Protein 1PEW (pdb70)

Radius of gyration: 19.56 Å; Cα contacts (8 Å, |Δi|>4): 581; chains: 2; bounding box: 37×48×52 Å

Structure (mmCIF, N/CA/C/O backbone):
data_1PEW
#
_entry.id   1PEW
#
_cell.length_a   73.577
_cell.length_b   73.577
_cell.length_c   92.298
_cell.angle_alpha   90.00
_cell.angle_beta   90.00
_cell.angle_gamma   90.00
#
_symmetry.space_group_name_H-M   'P 41 2 2'
#
loop_
_entity.id
_entity.type
_entity.pdbx_description
1 polymer 'Jto2, a LAMBDA-6 TYPE IMMUNOGLOBULIN LIGHT CHAIN, VARIABLE DOMAIN'
2 non-polymer 'CADMIUM ION'
3 water water
#
loop_
_atom_site.group_PDB
_atom_site.id
_atom_site.type_symbol
_atom_site.label_atom_id
_atom_site.label_alt_id
_atom_site.label_comp_id
_atom_site.label_asym_id
_atom_site.label_entity_id
_atom_site.label_seq_id
_atom_site.pdbx_PDB_ins_code
_atom_site.Cartn_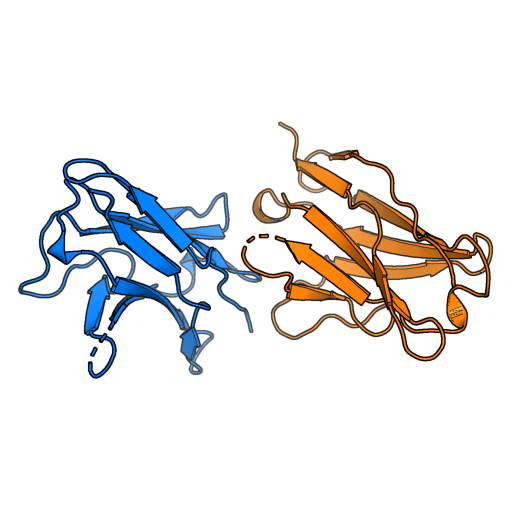x
_atom_site.Cartn_y
_atom_site.Cartn_z
_atom_site.occupancy
_atom_site.B_iso_or_equiv
_atom_site.auth_seq_id
_atom_site.auth_comp_id
_atom_site.auth_asym_id
_atom_site.auth_atom_id
_atom_site.pdbx_PDB_model_num
ATOM 1 N N . ASN A 1 1 ? 22.620 -116.617 -52.664 1.00 14.21 1 ASN A N 1
ATOM 2 C CA . ASN A 1 1 ? 22.250 -115.413 -53.443 1.00 14.21 1 ASN A CA 1
ATOM 3 C C . ASN A 1 1 ? 21.251 -114.539 -52.688 1.00 13.52 1 ASN A C 1
ATOM 4 O O . ASN A 1 1 ? 21.304 -114.467 -51.455 1.00 14.16 1 ASN A O 1
ATOM 9 N N . PHE A 1 2 ? 20.351 -113.894 -53.430 1.00 12.09 2 PHE A N 1
ATOM 10 C CA . PHE A 1 2 ? 19.300 -113.053 -52.861 1.00 11.09 2 PHE A CA 1
ATOM 11 C C . PHE A 1 2 ? 18.027 -113.054 -53.705 1.00 10.65 2 PHE A C 1
ATOM 12 O O . PHE A 1 2 ? 18.010 -113.557 -54.830 1.00 10.22 2 PHE A O 1
ATOM 20 N N . MET A 1 3 ? 16.953 -112.517 -53.137 1.00 10.36 3 MET A N 1
ATOM 21 C CA . MET A 1 3 ? 15.763 -112.215 -53.920 1.00 10.61 3 MET A CA 1
ATOM 22 C C . MET A 1 3 ? 15.468 -110.717 -53.869 1.00 10.49 3 MET A C 1
ATOM 23 O O . MET A 1 3 ? 15.964 -110.003 -52.993 1.00 9.95 3 MET A O 1
ATOM 28 N N . LEU A 1 4 ? 14.672 -110.264 -54.825 1.00 10.71 4 LEU A N 1
ATOM 29 C CA . LEU A 1 4 ? 14.190 -108.889 -54.841 1.00 10.82 4 LEU A CA 1
ATOM 30 C C . LEU A 1 4 ? 12.687 -108.898 -54.728 1.00 11.33 4 LEU A C 1
ATOM 31 O O . LEU A 1 4 ? 12.005 -109.527 -55.541 1.00 12.54 4 LEU A O 1
ATOM 36 N N . ASN A 1 5 ? 12.170 -108.212 -53.714 1.00 11.06 5 ASN A N 1
ATOM 37 C CA . ASN A 1 5 ? 10.740 -108.193 -53.465 1.00 11.04 5 ASN A CA 1
ATOM 38 C C . ASN A 1 5 ? 10.117 -106.834 -53.730 1.00 10.26 5 ASN A C 1
ATOM 39 O O . ASN A 1 5 ? 10.596 -105.801 -53.258 1.00 9.75 5 ASN A O 1
ATOM 44 N N . GLN A 1 6 ? 9.046 -106.856 -54.503 1.00 10.12 6 GLN A N 1
ATOM 45 C CA . GLN A 1 6 ? 8.254 -105.669 -54.769 1.00 10.06 6 GLN A CA 1
ATOM 46 C C . GLN A 1 6 ? 6.795 -105.943 -54.475 1.00 9.54 6 GLN A C 1
ATOM 47 O O . GLN A 1 6 ? 6.366 -107.111 -54.509 1.00 9.06 6 GLN A O 1
ATOM 53 N N . PRO A 1 7 ? 6.025 -104.885 -54.222 1.00 9.09 7 PRO A N 1
ATOM 54 C CA . PRO A 1 7 ? 4.572 -105.020 -54.041 1.00 9.06 7 PRO A CA 1
ATOM 55 C C . PRO A 1 7 ? 3.941 -105.501 -55.351 1.00 8.68 7 PRO A C 1
ATOM 56 O O . PRO A 1 7 ? 4.499 -105.222 -56.407 1.00 7.68 7 PRO A O 1
ATOM 60 N N . HIS A 1 8 ? 2.757 -106.075 -55.568 1.00 6.02 8 HIS A N 1
ATOM 61 C CA . HIS A 1 8 ? 2.377 -106.449 -56.916 1.00 7.16 8 HIS A CA 1
ATOM 62 C C . HIS A 1 8 ? 1.637 -105.243 -57.413 1.00 6.65 8 HIS A C 1
ATOM 63 O O . HIS A 1 8 ? 1.656 -104.992 -58.609 1.00 5.81 8 HIS A O 1
ATOM 70 N N . SER A 1 9 ? 1.137 -104.499 -56.665 1.00 9.47 9 SER A N 1
ATOM 71 C CA . SER A 1 9 ? 0.316 -103.441 -57.251 1.00 10.88 9 SER A CA 1
ATOM 72 C C . SER A 1 9 ? 0.581 -102.091 -56.607 1.00 11.19 9 SER A C 1
ATOM 73 O O . SER A 1 9 ? 0.802 -101.992 -55.397 1.00 12.28 9 SER A O 1
ATOM 76 N N . VAL A 1 10 ? 0.571 -101.050 -57.430 1.00 11.40 11 VAL A N 1
ATOM 77 C CA . VAL A 1 10 ? 0.536 -99.677 -56.931 1.00 11.56 11 VAL A CA 1
ATOM 78 C C . VAL A 1 10 ? -0.439 -98.917 -57.837 1.00 10.95 11 VAL A C 1
ATOM 79 O O . VAL A 1 10 ? -0.620 -99.279 -59.003 1.00 10.46 11 VAL A O 1
ATOM 83 N N . SER A 1 11 ? -1.088 -97.884 -57.304 1.00 10.64 12 SER A N 1
ATOM 84 C CA . SER A 1 11 ? -2.002 -97.089 -58.098 1.00 10.98 12 SER A CA 1
ATOM 85 C C . SER A 1 11 ? -1.895 -95.620 -57.742 1.00 10.51 12 SER A C 1
ATOM 86 O O . SER A 1 11 ? -1.459 -95.271 -56.644 1.00 9.74 12 SER A O 1
ATOM 89 N N . GLU A 1 12 ? -2.300 -94.777 -58.688 1.00 10.67 13 GLU A N 1
ATOM 90 C CA . GLU A 1 12 ? -2.260 -93.330 -58.539 1.00 11.09 13 GLU A CA 1
ATOM 91 C C . GLU A 1 12 ? -3.023 -92.703 -59.690 1.00 10.66 13 GLU A C 1
ATOM 92 O O . GLU A 1 12 ? -3.251 -93.346 -60.721 1.00 10.67 13 GLU A O 1
ATOM 98 N N . SER A 1 13 ? -3.407 -91.443 -59.499 1.00 10.37 14 SER A N 1
ATOM 99 C CA . SER A 1 13 ? -4.105 -90.645 -60.493 1.00 10.70 14 SER A CA 1
ATOM 100 C C . SER A 1 13 ? -3.100 -89.968 -61.429 1.00 10.44 14 SER A C 1
ATOM 101 O O . SER A 1 13 ? -1.954 -89.754 -61.039 1.00 10.16 14 SER A O 1
ATOM 104 N N . PRO A 1 14 ? -3.512 -89.624 -62.657 1.00 10.61 15 PRO A N 1
ATOM 105 C CA . PRO A 1 14 ? -2.628 -88.889 -63.576 1.00 10.52 15 PRO A CA 1
ATOM 106 C C . PRO A 1 14 ? -2.128 -87.573 -62.971 1.00 9.75 15 PRO A C 1
ATOM 107 O O . PRO A 1 14 ? -2.868 -86.940 -62.234 1.00 9.98 15 PRO A O 1
ATOM 111 N N . GLY A 1 15 ? -0.882 -87.213 -63.272 1.00 9.79 16 GLY A N 1
ATOM 112 C CA . GLY A 1 15 ? -0.253 -86.007 -62.757 1.00 9.10 16 GLY A CA 1
ATOM 113 C C . GLY A 1 15 ? 0.460 -86.195 -61.428 1.00 9.37 16 GLY A C 1
ATOM 114 O O . GLY A 1 15 ? 1.256 -85.342 -61.018 1.00 8.95 16 GLY A O 1
ATOM 115 N N . LYS A 1 16 ? 0.184 -87.316 -60.764 1.00 9.43 17 LYS A N 1
ATOM 116 C CA . LYS A 1 16 ? 0.694 -87.577 -59.424 1.00 9.73 17 LYS A CA 1
ATOM 117 C C . LYS A 1 16 ? 1.988 -88.363 -59.455 1.00 10.10 17 LYS A C 1
ATOM 118 O O . LYS A 1 16 ? 2.424 -88.788 -60.516 1.00 9.29 17 LYS A O 1
ATOM 124 N N . THR A 1 17 ? 2.617 -88.532 -58.297 1.00 10.55 18 THR A N 1
ATOM 125 C CA . THR A 1 17 ? 3.878 -89.277 -58.223 1.00 10.71 18 THR A CA 1
ATOM 126 C C . THR A 1 17 ? 3.663 -90.623 -57.544 1.00 10.67 18 THR A C 1
ATOM 127 O O . THR A 1 17 ? 2.971 -90.711 -56.528 1.00 11.10 18 THR A O 1
ATOM 131 N N . VAL A 1 18 ? 4.253 -91.672 -58.109 1.00 9.69 19 VAL A N 1
ATOM 132 C CA . VAL A 1 18 ? 4.178 -92.989 -57.503 1.00 10.26 19 VAL A CA 1
ATOM 133 C C . VAL A 1 18 ? 5.585 -93.619 -57.328 1.00 10.08 19 VAL A C 1
ATOM 134 O O . VAL A 1 18 ? 6.477 -93.366 -58.131 1.00 10.60 19 VAL A O 1
ATOM 138 N N . THR A 1 19 ? 5.762 -94.436 -56.289 1.00 9.83 20 THR A N 1
ATOM 139 C CA . THR A 1 19 ? 7.050 -95.089 -56.042 1.00 11.21 20 THR A CA 1
ATOM 140 C C . THR A 1 19 ? 6.873 -96.584 -55.931 1.00 10.59 20 THR A C 1
ATOM 141 O O . THR A 1 19 ? 5.985 -97.053 -55.230 1.00 11.92 20 THR A O 1
ATOM 145 N N . ILE A 1 20 ? 7.735 -97.319 -56.613 1.00 9.87 21 ILE A N 1
ATOM 146 C CA . ILE A 1 20 ? 7.729 -98.774 -56.549 1.00 10.09 21 ILE A CA 1
ATOM 147 C C . ILE A 1 20 ? 9.058 -99.157 -55.929 1.00 10.28 21 ILE A C 1
ATOM 148 O O . ILE A 1 20 ? 10.105 -98.786 -56.461 1.00 10.87 21 ILE A O 1
ATOM 153 N N . SER A 1 21 ? 9.027 -99.892 -54.823 1.00 10.57 22 SER A N 1
ATOM 154 C CA . SER A 1 21 ? 10.276 -100.272 -54.156 1.00 10.77 22 SER A CA 1
ATOM 155 C C . SER A 1 21 ? 10.615 -101.711 -54.433 1.00 10.39 22 SER A C 1
ATOM 156 O O . SER A 1 21 ? 9.729 -102.518 -54.683 1.00 10.89 22 SER A O 1
ATOM 159 N N . CYS A 1 22 ? 11.898 -102.020 -54.295 1.00 10.19 23 CYS A N 1
ATOM 160 C CA . CYS A 1 22 ? 12.465 -103.318 -54.591 1.00 10.57 23 CYS A CA 1
ATOM 161 C C . CYS A 1 22 ? 13.414 -103.603 -53.441 1.00 9.78 23 CYS A C 1
ATOM 162 O O . CYS A 1 22 ? 14.478 -102.996 -53.386 1.00 8.63 23 CYS A O 1
ATOM 165 N N . THR A 1 23 ? 13.029 -104.507 -52.531 1.00 9.45 24 THR A N 1
ATOM 166 C CA . THR A 1 23 ? 13.845 -104.808 -51.359 1.00 10.46 24 THR A CA 1
ATOM 167 C C . THR A 1 23 ? 14.713 -106.016 -51.654 1.00 10.36 24 THR A C 1
ATOM 168 O O . THR A 1 23 ? 14.221 -107.019 -52.141 1.00 11.91 24 THR A O 1
ATOM 172 N N . ARG A 1 24 ? 16.002 -105.894 -51.372 1.00 10.44 25 ARG A N 1
ATOM 173 C CA . ARG A 1 24 ? 16.943 -107.010 -51.480 1.00 9.87 25 ARG A CA 1
ATOM 174 C C . ARG A 1 24 ? 17.014 -107.775 -50.163 1.00 9.92 25 ARG A C 1
ATOM 175 O O . ARG A 1 24 ? 17.113 -107.181 -49.093 1.00 9.41 25 ARG A O 1
ATOM 183 N N . SER A 1 25 ? 16.967 -109.099 -50.249 1.00 9.58 26 SER A N 1
ATOM 184 C CA . SER A 1 25 ? 16.790 -109.931 -49.058 1.00 10.41 26 SER A CA 1
ATOM 185 C C . SER A 1 25 ? 18.069 -110.182 -48.254 1.00 10.59 26 SER A C 1
ATOM 186 O O . SER A 1 25 ? 18.021 -110.326 -47.028 1.00 10.64 26 SER A O 1
ATOM 189 N N . SER A 1 26 ? 19.202 -110.253 -48.946 1.00 11.05 27 SER A N 1
ATOM 190 C CA . SER A 1 26 ? 20.503 -110.489 -48.316 1.00 11.41 27 SER A CA 1
ATOM 191 C C . SER A 1 26 ? 21.577 -109.718 -49.075 1.00 11.63 27 SER A C 1
ATOM 192 O O . SER A 1 26 ? 21.362 -109.332 -50.224 1.00 11.34 27 SER A O 1
ATOM 195 N N . GLY A 1 27 A 22.724 -109.480 -48.439 1.00 11.62 27 GLY A N 1
ATOM 196 C CA . GLY A 1 27 A 23.762 -108.653 -49.038 1.00 11.92 27 GLY A CA 1
ATOM 197 C C . GLY A 1 27 A 23.373 -107.184 -49.113 1.00 12.45 27 GLY A C 1
ATOM 198 O O . GLY A 1 27 A 22.339 -106.786 -48.584 1.00 12.89 27 GLY A O 1
ATOM 199 N N . ASN A 1 28 B 24.203 -106.379 -49.765 1.00 12.52 27 ASN A N 1
ATOM 200 C CA . ASN A 1 28 B 23.960 -104.939 -49.858 1.00 12.57 27 ASN A CA 1
ATOM 201 C C . ASN A 1 28 B 23.421 -104.539 -51.228 1.00 12.26 27 ASN A C 1
ATOM 202 O O . ASN A 1 28 B 23.987 -104.911 -52.255 1.00 12.23 27 ASN A O 1
ATOM 207 N N . ILE A 1 29 ? 22.326 -103.781 -51.236 1.00 11.68 28 ILE A N 1
ATOM 208 C CA . ILE A 1 29 ? 21.734 -103.309 -52.492 1.00 11.37 28 ILE A CA 1
ATOM 209 C C . ILE A 1 29 ? 22.760 -102.547 -53.345 1.00 11.47 28 ILE A C 1
ATOM 210 O O . ILE A 1 29 ? 22.716 -102.609 -54.572 1.00 12.16 28 ILE A O 1
ATOM 215 N N . ALA A 1 30 ? 23.695 -101.868 -52.682 1.00 11.55 29 ALA A N 1
ATOM 216 C CA . ALA A 1 30 ? 24.744 -101.082 -53.333 1.00 11.58 29 ALA A CA 1
ATOM 217 C C . ALA A 1 30 ? 25.806 -101.906 -54.081 1.00 11.60 29 ALA A C 1
ATOM 218 O O . ALA A 1 30 ? 26.537 -101.367 -54.909 1.00 12.35 29 ALA A O 1
ATOM 220 N N . SER A 1 31 ? 25.898 -103.199 -53.784 1.00 11.62 30 SER A N 1
ATOM 221 C CA . SER A 1 31 ? 26.977 -104.052 -54.303 1.00 11.11 30 SER A CA 1
ATOM 222 C C . SER A 1 31 ? 26.844 -104.374 -55.792 1.00 10.75 30 SER A C 1
ATOM 223 O O . SER A 1 31 ? 27.838 -104.700 -56.462 1.00 10.56 30 SER A O 1
ATOM 226 N N . ASN A 1 32 ? 25.613 -104.310 -56.286 1.00 9.98 31 ASN A N 1
ATOM 227 C CA . ASN A 1 32 ? 25.301 -104.618 -57.678 1.00 9.71 31 ASN A CA 1
ATOM 228 C C . ASN A 1 32 ? 24.324 -103.625 -58.279 1.00 9.24 31 ASN A C 1
ATOM 229 O O . ASN A 1 32 ? 23.421 -103.137 -57.600 1.00 9.25 31 ASN A O 1
ATOM 234 N N . TYR A 1 33 ? 24.506 -103.337 -59.561 1.00 8.68 32 TYR A N 1
ATOM 235 C CA . TYR A 1 33 ? 23.634 -102.391 -60.257 1.00 8.07 32 TYR A CA 1
ATOM 236 C C . TYR A 1 33 ? 22.204 -102.897 -60.320 1.00 8.59 32 TYR A C 1
ATOM 237 O O . TYR A 1 33 ? 21.950 -104.100 -60.471 1.00 8.76 32 TYR A O 1
ATOM 246 N N . VAL A 1 34 ? 21.257 -101.966 -60.212 1.00 8.29 33 VAL A N 1
ATOM 247 C CA . VAL A 1 34 ? 19.844 -102.330 -60.308 1.00 9.34 33 VAL A CA 1
ATOM 248 C C . VAL A 1 34 ? 19.264 -101.742 -61.584 1.00 9.38 33 VAL A C 1
ATOM 249 O O . VAL A 1 34 ? 19.491 -100.566 -61.891 1.00 9.73 33 VAL A O 1
ATOM 253 N N . GLN A 1 35 ? 18.516 -102.579 -62.307 1.00 9.11 34 GLN A N 1
ATOM 254 C CA . GLN A 1 35 ? 17.835 -102.194 -63.538 1.00 9.76 34 GLN A CA 1
ATOM 255 C C . GLN A 1 35 ? 16.335 -102.258 -63.290 1.00 10.27 34 GLN A C 1
ATOM 256 O O . GLN A 1 35 ? 15.858 -103.056 -62.473 1.00 10.06 34 GLN A O 1
ATOM 262 N N . TRP A 1 36 ? 15.589 -101.439 -64.012 1.00 9.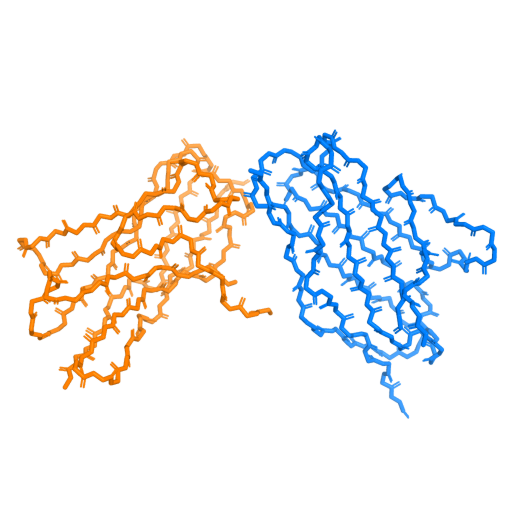50 35 TRP A N 1
ATOM 263 C CA . TRP A 1 36 ? 14.136 -101.534 -63.998 1.00 9.87 35 TRP A CA 1
ATOM 264 C C . TRP A 1 36 ? 13.629 -101.717 -65.405 1.00 10.59 35 TRP A C 1
ATOM 265 O O . TRP A 1 36 ? 14.093 -101.039 -66.326 1.00 9.76 35 TRP A O 1
ATOM 276 N N . TYR A 1 37 ? 12.674 -102.631 -65.554 1.00 10.34 36 TYR A N 1
ATOM 277 C CA . TYR A 1 37 ? 12.047 -102.884 -66.841 1.00 10.54 36 TYR A CA 1
ATOM 278 C C . TYR A 1 37 ? 10.571 -102.621 -66.776 1.00 9.67 36 TYR A C 1
ATOM 279 O O . TYR A 1 37 ? 9.945 -102.839 -65.756 1.00 10.59 36 TYR A O 1
ATOM 288 N N . GLN A 1 38 ? 10.028 -102.147 -67.893 1.00 9.68 37 GLN A N 1
ATOM 289 C CA . GLN A 1 38 ? 8.600 -101.938 -68.052 1.00 8.95 37 GLN A CA 1
ATOM 290 C C . GLN A 1 38 ? 8.104 -102.970 -69.060 1.00 9.34 37 GLN A C 1
ATOM 291 O O . GLN A 1 38 ? 8.749 -103.206 -70.081 1.00 9.70 37 GLN A O 1
ATOM 297 N N . GLN A 1 39 ? 6.954 -103.585 -68.751 1.00 7.50 38 GLN A N 1
ATOM 298 C CA . GLN A 1 39 ? 6.376 -104.547 -69.702 1.00 8.96 38 GLN A CA 1
ATOM 299 C C . GLN A 1 39 ? 4.869 -104.342 -70.060 1.00 9.33 38 GLN A C 1
ATOM 300 O O . GLN A 1 39 ? 4.032 -104.177 -69.174 1.00 9.49 38 GLN A O 1
ATOM 306 N N . SER A 1 41 ? 4.614 -107.584 -75.663 1.00 13.47 42 SER A N 1
ATOM 307 C CA . SER A 1 41 ? 6.065 -107.608 -75.847 1.00 13.21 42 SER A CA 1
ATOM 308 C C . SER A 1 41 ? 6.873 -107.891 -74.604 1.00 12.46 42 SER A C 1
ATOM 309 O O . SER A 1 41 ? 6.345 -107.927 -73.480 1.00 12.31 42 SER A O 1
ATOM 312 N N . ALA A 1 42 ? 8.162 -108.119 -74.848 1.00 12.08 43 ALA A N 1
ATOM 313 C CA . ALA A 1 42 ? 9.141 -108.383 -73.816 1.00 11.88 43 ALA A CA 1
ATOM 314 C C . ALA A 1 42 ? 9.288 -107.141 -72.968 1.00 11.51 43 ALA A C 1
ATOM 315 O O . ALA A 1 42 ? 8.871 -106.055 -73.379 1.00 11.66 43 ALA A O 1
ATOM 317 N N . PRO A 1 43 ? 9.864 -107.281 -71.778 1.00 11.77 44 PRO A N 1
ATOM 318 C CA . PRO A 1 43 ? 10.186 -106.101 -70.976 1.00 11.38 44 PRO A CA 1
ATOM 319 C C . PRO A 1 43 ? 11.188 -105.217 -71.706 1.00 11.64 44 PRO A C 1
ATOM 320 O O . PRO A 1 43 ? 12.053 -105.730 -72.425 1.00 11.21 44 PRO A O 1
ATOM 324 N N . ILE A 1 44 ? 11.026 -103.902 -71.544 1.00 11.09 45 ILE A N 1
ATOM 325 C CA . ILE A 1 44 ? 11.964 -102.906 -72.050 1.00 12.15 45 ILE A CA 1
ATOM 326 C C . ILE A 1 44 ? 12.603 -102.181 -70.866 1.00 11.19 45 ILE A C 1
ATOM 327 O O . ILE A 1 44 ? 11.961 -101.959 -69.841 1.00 11.01 45 ILE A O 1
ATOM 332 N N . THR A 1 45 ? 13.875 -101.831 -71.022 1.00 10.76 46 THR A N 1
ATOM 333 C CA . THR A 1 45 ? 14.632 -101.152 -69.989 1.00 10.48 46 THR A CA 1
ATOM 334 C C . THR A 1 45 ? 14.118 -99.734 -69.808 1.00 9.96 46 THR A C 1
ATOM 335 O O . THR A 1 45 ? 14.020 -98.973 -70.791 1.00 10.43 46 THR A O 1
ATOM 339 N N . VAL A 1 46 ? 13.795 -99.373 -68.571 1.00 10.45 47 VAL A N 1
ATOM 340 C CA . VAL A 1 46 ? 13.530 -97.961 -68.269 1.00 9.21 47 VAL A CA 1
ATOM 341 C C . VAL A 1 46 ? 14.590 -97.300 -67.371 1.00 9.69 47 VAL A C 1
ATOM 342 O O . VAL A 1 46 ? 14.756 -96.073 -67.416 1.00 9.09 47 VAL A O 1
ATOM 346 N N . ILE A 1 47 ? 15.277 -98.112 -66.571 1.00 9.22 48 ILE A N 1
ATOM 347 C CA .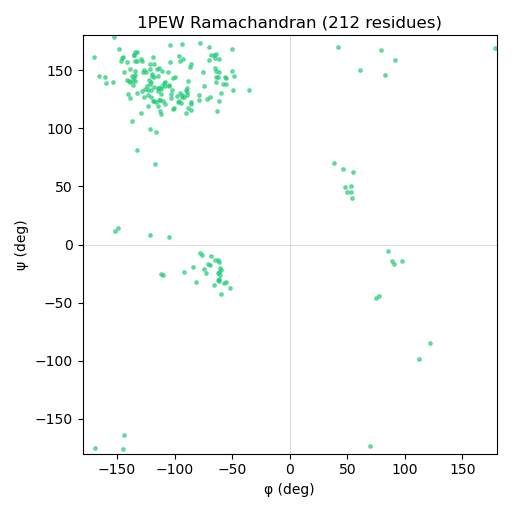 ILE A 1 47 ? 16.420 -97.661 -65.773 1.00 8.97 48 ILE A CA 1
ATOM 348 C C . ILE A 1 47 ? 17.483 -98.725 -65.830 1.00 8.25 48 ILE A C 1
ATOM 349 O O . ILE A 1 47 ? 17.173 -99.923 -65.733 1.00 7.98 48 ILE A O 1
ATOM 354 N N . TYR A 1 48 ? 18.741 -98.304 -65.933 1.00 8.28 49 TYR A N 1
ATOM 355 C CA . TYR A 1 48 ? 19.858 -99.226 -65.746 1.00 7.57 49 TYR A CA 1
ATOM 356 C C . TYR A 1 48 ? 20.940 -98.602 -64.874 1.00 7.04 49 TYR A C 1
ATOM 357 O O . TYR A 1 48 ? 20.950 -97.376 -64.670 1.00 6.27 49 TYR A O 1
ATOM 366 N N . GLU A 1 49 ? 21.838 -99.429 -64.342 1.00 6.68 50 GLU A N 1
ATOM 367 C CA . GLU A 1 49 ? 22.885 -98.927 -63.456 1.00 7.33 50 GLU A CA 1
ATOM 368 C C . GLU A 1 49 ? 22.302 -97.990 -62.379 1.00 7.64 50 GLU A C 1
ATOM 369 O O . GLU A 1 49 ? 22.774 -96.863 -62.203 1.00 8.23 50 GLU A O 1
ATOM 375 N N . ASP A 1 50 ? 21.239 -98.459 -61.721 1.00 7.05 51 ASP A N 1
ATOM 376 C CA . ASP A 1 50 ? 20.575 -97.800 -60.584 1.00 7.26 51 ASP A CA 1
ATOM 377 C C . ASP A 1 50 ? 19.680 -96.645 -60.974 1.00 7.54 51 ASP A C 1
ATOM 378 O O . ASP A 1 50 ? 18.570 -96.514 -60.440 1.00 7.83 51 ASP A O 1
ATOM 383 N N . ASN A 1 51 ? 20.149 -95.781 -61.881 1.00 6.45 52 ASN A N 1
ATOM 384 C CA . ASN A 1 51 ? 19.421 -94.523 -62.123 1.00 6.40 52 ASN A CA 1
ATOM 385 C C . ASN A 1 51 ? 19.578 -93.934 -63.529 1.00 6.48 52 ASN A C 1
ATOM 386 O O . ASN A 1 51 ? 19.213 -92.777 -63.753 1.00 6.49 52 ASN A O 1
ATOM 391 N N . GLN A 1 52 ? 20.142 -94.706 -64.453 1.00 6.16 53 GLN A N 1
ATOM 392 C CA . GLN A 1 52 ? 20.355 -94.195 -65.814 1.00 6.48 53 GLN A CA 1
ATOM 393 C C . GLN A 1 52 ? 19.130 -94.485 -66.682 1.00 7.50 53 GLN A C 1
ATOM 394 O O . GLN A 1 52 ? 18.645 -95.610 -66.717 1.00 7.27 53 GLN A O 1
ATOM 400 N N . ARG A 1 53 ? 18.644 -93.460 -67.386 1.00 7.28 54 ARG A N 1
ATOM 401 C CA . ARG A 1 53 ? 17.549 -93.645 -68.332 1.00 9.21 54 ARG A CA 1
ATOM 402 C C . ARG A 1 53 ? 18.095 -93.882 -69.734 1.00 8.96 54 ARG A C 1
ATOM 403 O O . ARG A 1 53 ? 18.854 -93.033 -70.245 1.00 9.80 54 ARG A O 1
ATOM 411 N N . PRO A 1 54 ? 17.674 -94.958 -70.397 1.00 8.70 55 PRO A N 1
ATOM 412 C CA . PRO A 1 54 ? 17.973 -95.110 -71.829 1.00 9.19 55 PRO A CA 1
ATOM 413 C C . PRO A 1 54 ? 17.366 -93.992 -72.648 1.00 9.68 55 PRO A C 1
ATOM 414 O O . PRO A 1 54 ? 16.417 -93.329 -72.218 1.00 9.95 55 PRO A O 1
ATOM 418 N N . SER A 1 55 ? 17.920 -93.812 -73.835 1.00 10.33 56 SER A N 1
ATOM 419 C CA . SER A 1 55 ? 17.360 -92.924 -74.835 1.00 11.14 56 SER A CA 1
ATOM 420 C C . SER A 1 55 ? 15.872 -93.185 -75.020 1.00 10.97 56 SER A C 1
ATOM 421 O O . SER A 1 55 ? 15.441 -94.343 -75.103 1.00 11.31 56 SER A O 1
ATOM 424 N N . GLY A 1 56 ? 15.089 -92.109 -75.026 1.00 10.71 57 GLY A N 1
ATOM 425 C CA . GLY A 1 56 ? 13.658 -92.198 -75.261 1.00 11.32 57 GLY A CA 1
ATOM 426 C C . GLY A 1 56 ? 12.776 -92.364 -74.033 1.00 11.16 57 GLY A C 1
ATOM 427 O O . GLY A 1 56 ? 11.566 -92.134 -74.098 1.00 12.77 57 GLY A O 1
ATOM 428 N N . VAL A 1 57 ? 13.367 -92.761 -72.912 1.00 10.45 58 VAL A N 1
ATOM 429 C CA . VAL A 1 57 ? 12.621 -92.933 -71.673 1.00 10.40 58 VAL A CA 1
ATOM 430 C C . VAL A 1 57 ? 12.373 -91.566 -71.022 1.00 10.95 58 VAL A C 1
ATOM 431 O O . VAL A 1 57 ? 13.317 -90.797 -70.795 1.00 9.94 58 VAL A O 1
ATOM 435 N N . PRO A 1 58 ? 11.107 -91.240 -70.760 1.00 11.29 59 PRO A N 1
ATOM 436 C CA . PRO A 1 58 ? 10.779 -89.928 -70.183 1.00 10.88 59 PRO A CA 1
ATOM 437 C C . PRO A 1 58 ? 11.524 -89.637 -68.880 1.00 10.54 59 PRO A C 1
ATOM 438 O O . PRO A 1 58 ? 11.757 -90.554 -68.060 1.00 9.97 59 PRO A O 1
ATOM 442 N N . ASP A 1 59 ? 11.908 -88.366 -68.721 1.00 10.86 60 ASP A N 1
ATOM 443 C CA . ASP A 1 59 ? 12.635 -87.908 -67.532 1.00 11.42 60 ASP A CA 1
ATOM 444 C C . ASP A 1 59 ? 11.832 -88.128 -66.251 1.00 11.37 60 ASP A C 1
ATOM 445 O O . ASP A 1 59 ? 12.399 -88.144 -65.162 1.00 11.56 60 ASP A O 1
ATOM 450 N N . ARG A 1 60 ? 10.516 -88.285 -66.384 1.00 11.43 61 ARG A N 1
ATOM 451 C CA . ARG A 1 60 ? 9.648 -88.584 -65.245 1.00 10.81 61 ARG A CA 1
ATOM 452 C C . ARG A 1 60 ? 9.947 -89.909 -64.537 1.00 10.93 61 ARG A C 1
ATOM 453 O O . ARG A 1 60 ? 9.468 -90.123 -63.432 1.00 10.91 61 ARG A O 1
ATOM 461 N N . PHE A 1 61 ? 10.748 -90.763 -65.171 1.00 10.50 62 PHE A N 1
ATOM 462 C CA . PHE A 1 61 ? 11.165 -92.034 -64.585 1.00 10.71 62 PHE A CA 1
ATOM 463 C C . PHE A 1 61 ? 12.511 -91.853 -63.904 1.00 10.37 62 PHE A C 1
ATOM 464 O O . PHE A 1 61 ? 13.486 -91.420 -64.528 1.00 11.37 62 PHE A O 1
ATOM 472 N N . ALA A 1 62 ? 12.543 -92.150 -62.612 1.00 10.36 63 ALA A N 1
ATOM 473 C CA . ALA A 1 62 ? 13.744 -91.991 -61.818 1.00 8.84 63 ALA A CA 1
ATOM 474 C C . ALA A 1 62 ? 14.044 -93.206 -60.962 1.00 9.99 63 ALA A C 1
ATOM 475 O O . ALA A 1 62 ? 13.177 -93.702 -60.223 1.00 10.16 63 ALA A O 1
ATOM 477 N N . GLY A 1 63 ? 15.292 -93.658 -61.047 1.00 8.52 64 GLY A N 1
ATOM 478 C CA . GLY A 1 63 ? 15.779 -94.742 -60.191 1.00 8.21 64 GLY A CA 1
ATOM 479 C C . GLY A 1 63 ? 16.575 -94.193 -59.025 1.00 8.72 64 GLY A C 1
ATOM 480 O O . GLY A 1 63 ? 17.272 -93.171 -59.144 1.00 8.00 64 GLY A O 1
ATOM 481 N N . SER A 1 64 ? 16.445 -94.850 -57.881 1.00 8.41 65 SER A N 1
ATOM 482 C CA . SER A 1 64 ? 17.198 -94.482 -56.705 1.00 9.07 65 SER A CA 1
ATOM 483 C C . SER A 1 64 ? 17.553 -95.742 -55.912 1.00 9.06 65 SER A C 1
ATOM 484 O O . SER A 1 64 ? 17.006 -96.832 -56.150 1.00 8.78 65 SER A O 1
ATOM 487 N N . ILE A 1 65 ? 18.525 -95.589 -55.068 1.00 9.36 66 ILE A N 1
ATOM 488 C CA . ILE A 1 65 ? 18.979 -96.622 -54.148 1.00 9.34 66 ILE A CA 1
ATOM 489 C C . ILE A 1 65 ? 18.908 -96.108 -52.703 1.00 9.49 66 ILE A C 1
ATOM 490 O O . ILE A 1 65 ? 19.310 -94.960 -52.487 1.00 8.97 66 ILE A O 1
ATOM 495 N N . ASP A 1 66 A 18.358 -96.899 -51.834 1.00 9.29 66 ASP A N 1
ATOM 496 C CA . ASP A 1 66 A 18.315 -96.574 -50.408 1.00 9.96 66 ASP A CA 1
ATOM 497 C C . ASP A 1 66 A 19.030 -97.689 -49.655 1.00 9.99 66 ASP A C 1
ATOM 498 O O . ASP A 1 66 A 18.463 -98.766 -49.427 1.00 9.94 66 ASP A O 1
ATOM 503 N N . ARG A 1 67 B 20.289 -97.431 -49.308 1.00 10.44 66 ARG A N 1
ATOM 504 C CA . ARG A 1 67 B 21.100 -98.382 -48.536 1.00 11.02 66 ARG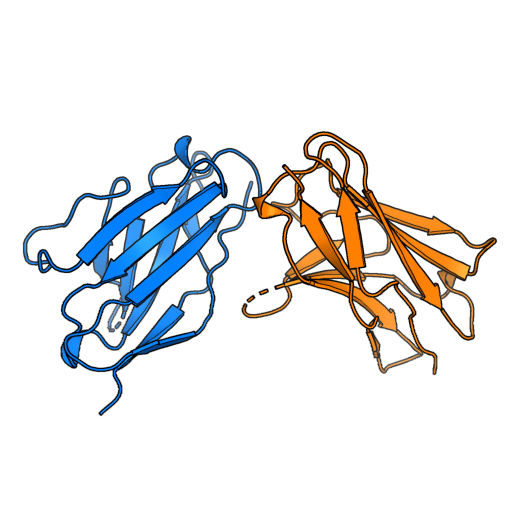 A CA 1
ATOM 505 C C . ARG A 1 67 B 20.552 -98.697 -47.146 1.00 11.03 66 ARG A C 1
ATOM 506 O O . ARG A 1 67 B 20.762 -99.803 -46.644 1.00 11.14 66 ARG A O 1
ATOM 514 N N . SER A 1 68 ? 19.881 -97.725 -46.520 1.00 10.77 67 SER A N 1
ATOM 515 C CA . SER A 1 68 ? 19.329 -97.890 -45.170 1.00 10.89 67 SER A CA 1
ATOM 516 C C . SER A 1 68 ? 18.207 -98.927 -45.086 1.00 10.35 67 SER A C 1
ATOM 517 O O . SER A 1 68 ? 18.082 -99.620 -44.076 1.00 10.86 67 SER A O 1
ATOM 520 N N . SER A 1 69 ? 17.397 -99.025 -46.139 1.00 10.01 68 SER A N 1
ATOM 521 C CA . SER A 1 69 ? 16.342 -100.036 -46.212 1.00 9.79 68 SER A CA 1
ATOM 522 C C . SER A 1 69 ? 16.713 -101.168 -47.164 1.00 9.32 68 SER A C 1
ATOM 523 O O . SER A 1 69 ? 15.882 -102.032 -47.465 1.00 9.37 68 SER A O 1
ATOM 526 N N . ASN A 1 70 ? 17.954 -101.132 -47.654 1.00 8.92 69 ASN A N 1
ATOM 527 C CA . ASN A 1 70 ? 18.490 -102.136 -48.570 1.00 8.51 69 ASN A CA 1
ATOM 528 C C . ASN A 1 70 ? 17.605 -102.350 -49.791 1.00 8.87 69 ASN A C 1
ATOM 529 O O . ASN A 1 70 ? 17.325 -103.474 -50.206 1.00 8.01 69 ASN A O 1
ATOM 534 N N . SER A 1 71 ? 17.164 -101.236 -50.362 1.00 8.50 70 SER A N 1
ATOM 535 C CA . SER A 1 71 ? 16.170 -101.259 -51.413 1.00 8.82 70 SER A CA 1
ATOM 536 C C . SER A 1 71 ? 16.539 -100.341 -52.561 1.00 8.53 70 SER A C 1
ATOM 537 O O . SER A 1 71 ? 17.404 -99.464 -52.444 1.00 8.42 70 SER A O 1
ATOM 540 N N . ALA A 1 72 ? 15.870 -100.575 -53.674 1.00 8.30 71 ALA A N 1
ATOM 541 C CA . ALA A 1 72 ? 15.947 -99.714 -54.843 1.00 8.27 71 ALA A CA 1
ATOM 542 C C . ALA A 1 72 ? 14.524 -99.259 -55.113 1.00 8.89 71 ALA A C 1
ATOM 543 O O . ALA A 1 72 ? 13.564 -99.956 -54.771 1.00 9.54 71 ALA A O 1
ATOM 545 N N . SER A 1 73 ? 14.378 -98.080 -55.690 1.00 8.26 72 SER A N 1
ATOM 546 C CA . SER A 1 73 ? 13.050 -97.577 -56.004 1.00 8.95 72 SER A CA 1
ATOM 547 C C . SER A 1 73 ? 12.991 -96.985 -57.392 1.00 9.25 72 SER A C 1
ATOM 548 O O . SER A 1 73 ? 13.965 -96.365 -57.879 1.00 9.00 72 SER A O 1
ATOM 551 N N . LEU A 1 74 ? 11.841 -97.196 -58.036 1.00 8.55 73 LEU A N 1
ATOM 552 C CA . LEU A 1 74 ? 11.480 -96.508 -59.273 1.00 10.09 73 LEU A CA 1
ATOM 553 C C . LEU A 1 74 ? 10.389 -95.522 -58.931 1.00 10.41 73 LEU A C 1
ATOM 554 O O . LEU A 1 74 ? 9.327 -95.910 -58.422 1.00 10.53 73 LEU A O 1
ATOM 559 N N . THR A 1 75 ? 10.659 -94.249 -59.197 1.00 10.54 74 THR A N 1
ATOM 560 C CA . THR A 1 75 ? 9.695 -93.199 -58.922 1.00 10.41 74 THR A CA 1
ATOM 561 C C . THR A 1 75 ? 9.239 -92.606 -60.232 1.00 10.51 74 THR A C 1
ATOM 562 O O . THR A 1 75 ? 10.057 -92.154 -61.021 1.00 11.84 74 THR A O 1
ATOM 566 N N . ILE A 1 76 ? 7.929 -92.608 -60.461 1.00 11.02 75 ILE A N 1
ATOM 567 C CA . ILE A 1 76 ? 7.386 -92.043 -61.686 1.00 10.17 75 ILE A CA 1
ATOM 568 C C . ILE A 1 76 ? 6.610 -90.797 -61.306 1.00 10.17 75 ILE A C 1
ATOM 569 O O . ILE A 1 76 ? 5.600 -90.896 -60.622 1.00 9.80 75 ILE A O 1
ATOM 574 N N . SER A 1 77 ? 7.096 -89.638 -61.713 1.00 10.58 76 SER A N 1
ATOM 575 C CA . SER A 1 77 ? 6.473 -88.354 -61.408 1.00 10.74 76 SER A CA 1
ATOM 576 C C . SER A 1 77 ? 5.574 -87.930 -62.565 1.00 11.22 76 SER A C 1
ATOM 577 O O . SER A 1 77 ? 5.764 -88.405 -63.678 1.00 11.79 76 SER A O 1
ATOM 580 N N . GLY A 1 78 ? 4.604 -87.070 -62.320 1.00 10.01 77 GLY A N 1
ATOM 581 C CA . GLY A 1 78 ? 3.760 -86.619 -63.395 1.00 9.23 77 GLY A CA 1
ATOM 582 C C . GLY A 1 78 ? 3.104 -87.733 -64.177 1.00 8.81 77 GLY A C 1
ATOM 583 O O . GLY A 1 78 ? 2.981 -87.669 -65.410 1.00 8.82 77 GLY A O 1
ATOM 584 N N . LEU A 1 79 ? 2.667 -88.739 -63.458 1.00 8.12 78 LEU A N 1
ATOM 585 C CA . LEU A 1 79 ? 2.067 -89.958 -63.969 1.00 8.48 78 LEU A CA 1
ATOM 586 C C . LEU A 1 79 ? 1.211 -89.741 -65.225 1.00 7.54 78 LEU A C 1
ATOM 587 O O . LEU A 1 79 ? 0.404 -88.825 -65.226 1.00 6.68 78 LEU A O 1
ATOM 592 N N . LYS A 1 80 ? 1.371 -90.553 -66.254 1.00 6.61 79 LYS A N 1
ATOM 593 C CA . LYS A 1 80 ? 0.534 -90.404 -67.435 1.00 7.31 79 LYS A CA 1
ATOM 594 C C . LYS A 1 80 ? -0.199 -91.735 -67.618 1.00 6.76 79 LYS A C 1
ATOM 595 O O . LYS A 1 80 ? 0.260 -92.791 -67.165 1.00 5.01 79 LYS A O 1
ATOM 601 N N . THR A 1 81 ? -1.356 -91.702 -68.285 1.00 6.94 80 THR A N 1
ATOM 602 C CA . THR A 1 81 ? -2.149 -92.916 -68.487 1.00 7.29 80 THR A CA 1
ATOM 603 C C . THR A 1 81 ? -1.272 -94.024 -69.092 1.00 7.73 80 THR A C 1
ATOM 604 O O . THR A 1 81 ? -1.377 -95.186 -68.709 1.00 7.20 80 THR A O 1
ATOM 608 N N . GLU A 1 82 ? -0.369 -93.604 -69.980 1.00 8.19 81 GLU A N 1
ATOM 609 C CA . GLU A 1 82 ? 0.531 -94.453 -70.754 1.00 9.28 81 GLU A CA 1
ATOM 610 C C . GLU A 1 82 ? 1.439 -95.278 -69.862 1.00 8.98 81 GLU A C 1
ATOM 611 O O . GLU A 1 82 ? 1.972 -96.294 -70.293 1.00 9.36 81 GLU A O 1
ATOM 617 N N . ASP A 1 83 ? 1.628 -94.834 -68.619 1.00 7.99 82 ASP A N 1
ATOM 618 C CA . ASP A 1 83 ? 2.552 -95.493 -67.687 1.00 7.83 82 ASP A CA 1
ATOM 619 C C . ASP A 1 83 ? 2.042 -96.776 -67.030 1.00 7.39 82 ASP A C 1
ATOM 620 O O . ASP A 1 83 ? 2.806 -97.483 -66.340 1.00 7.25 82 ASP A O 1
ATOM 625 N N . GLU A 1 84 ? 0.770 -97.083 -67.240 1.00 7.08 83 GLU A N 1
ATOM 626 C CA . GLU A 1 84 ? 0.183 -98.320 -66.752 1.00 8.24 83 GLU A CA 1
ATOM 627 C C . GLU A 1 84 ? 0.922 -99.470 -67.399 1.00 8.20 83 GLU A C 1
ATOM 628 O O . GLU A 1 84 ? 0.989 -99.557 -68.623 1.00 9.00 83 GLU A O 1
ATOM 634 N N . ALA A 1 85 ? 1.471 -100.342 -66.569 1.00 8.48 84 ALA A N 1
ATOM 635 C CA . ALA A 1 85 ? 2.363 -101.398 -67.036 1.00 7.92 84 ALA A CA 1
ATOM 636 C C . ALA A 1 85 ? 2.836 -102.174 -65.831 1.00 8.21 84 ALA A C 1
ATOM 637 O O . ALA A 1 85 ? 2.624 -101.752 -64.710 1.00 8.72 84 ALA A O 1
ATOM 639 N N . ASP A 1 86 ? 3.474 -103.317 -66.068 1.00 6.22 85 ASP A N 1
ATOM 640 C CA . ASP A 1 86 ? 4.214 -103.994 -65.005 1.00 6.94 85 ASP A CA 1
ATOM 641 C C . ASP A 1 86 ? 5.631 -103.452 -64.983 1.00 7.48 85 ASP A C 1
ATOM 642 O O . ASP A 1 86 ? 6.225 -103.206 -66.036 1.00 8.06 85 ASP A O 1
ATOM 647 N N . TYR A 1 87 ? 6.172 -103.270 -63.788 1.00 8.08 86 TYR A N 1
ATOM 648 C CA . TYR A 1 87 ? 7.569 -102.850 -63.644 1.00 8.21 86 TYR A CA 1
ATOM 649 C C . TYR A 1 87 ? 8.283 -103.861 -62.797 1.00 8.26 86 TYR A C 1
ATOM 650 O O . TYR A 1 87 ? 7.799 -104.226 -61.701 1.00 8.71 86 TYR A O 1
ATOM 659 N N . TYR A 1 88 ? 9.418 -104.334 -63.322 1.00 7.65 87 TYR A N 1
ATOM 660 C CA . TYR A 1 88 ? 10.295 -105.302 -62.659 1.00 7.87 87 TYR A CA 1
ATOM 661 C C . TYR A 1 88 ? 11.644 -104.687 -62.319 1.00 8.30 87 TYR A C 1
ATOM 662 O O . TYR A 1 88 ? 12.267 -104.049 -63.167 1.00 9.42 87 TYR A O 1
ATOM 671 N N . CYS A 1 89 ? 12.125 -104.916 -61.100 1.00 8.12 88 CYS A N 1
ATOM 672 C CA . CYS A 1 89 ? 13.515 -104.594 -60.796 1.00 8.69 88 CYS A CA 1
ATOM 673 C C . CYS A 1 89 ? 14.378 -105.829 -61.029 1.00 8.48 88 CYS A C 1
ATOM 674 O O . CYS A 1 89 ? 13.867 -106.964 -61.047 1.00 7.89 88 CYS A O 1
ATOM 677 N N . GLN A 1 90 ? 15.679 -105.611 -61.205 1.00 8.41 89 GLN A N 1
ATOM 678 C CA . GLN A 1 90 ? 16.583 -106.702 -61.526 1.00 9.07 89 GLN A CA 1
ATOM 679 C C . GLN A 1 90 ? 17.972 -106.342 -61.039 1.00 8.59 89 GLN A C 1
ATOM 680 O O . GLN A 1 90 ? 18.387 -105.204 -61.149 1.00 9.97 89 GLN A O 1
ATOM 686 N N . SER A 1 91 ? 18.685 -107.315 -60.481 1.00 9.17 90 SER A N 1
ATOM 687 C CA . SER A 1 91 ? 20.090 -107.126 -60.186 1.00 10.03 90 SER A CA 1
ATOM 688 C C . SER A 1 91 ? 20.848 -108.431 -60.428 1.00 10.87 90 SER A C 1
ATOM 689 O O . SER A 1 91 ? 20.330 -109.326 -61.092 1.00 11.11 90 SER A O 1
ATOM 692 N N . TYR A 1 92 ? 22.066 -108.527 -59.906 1.00 12.26 91 TYR A N 1
ATOM 693 C CA . TYR A 1 92 ? 22.933 -109.678 -60.149 1.00 13.80 91 TYR A CA 1
ATOM 694 C C . TYR A 1 92 ? 23.573 -110.174 -58.863 1.00 14.15 91 TYR A C 1
ATOM 695 O O . TYR A 1 92 ? 23.896 -109.379 -57.979 1.00 13.53 91 TYR A O 1
ATOM 704 N N . ASP A 1 93 ? 23.760 -111.492 -58.783 1.00 15.25 92 ASP A N 1
ATOM 705 C CA . ASP A 1 93 ? 24.553 -112.120 -57.738 1.00 16.74 92 ASP A CA 1
ATOM 706 C C . ASP A 1 93 ? 25.735 -112.807 -58.413 1.00 16.94 92 ASP A C 1
ATOM 707 O O . ASP A 1 93 ? 25.788 -114.037 -58.476 1.00 17.54 92 ASP A O 1
ATOM 712 N N . ALA A 1 94 ? 26.668 -112.017 -58.961 1.00 17.49 93 ALA A N 1
ATOM 713 C CA . ALA A 1 94 ? 27.908 -112.457 -59.579 1.00 17.86 93 ALA A CA 1
ATOM 714 C C . ALA A 1 94 ? 27.646 -113.475 -60.680 1.00 18.24 93 ALA A C 1
ATOM 715 O O . ALA A 1 94 ? 28.137 -114.629 -60.627 1.00 18.01 93 ALA A O 1
ATOM 717 N N . ARG A 1 95 ? 26.924 -113.079 -61.738 1.00 18.80 94 ARG A N 1
ATOM 718 C CA . ARG A 1 95 ? 26.562 -113.977 -62.825 1.00 19.07 94 ARG A CA 1
ATOM 719 C C . ARG A 1 95 ? 25.053 -114.055 -63.006 1.00 18.99 94 ARG A C 1
ATOM 720 O O . ARG A 1 95 ? 24.485 -113.341 -63.844 1.00 19.12 94 ARG A O 1
ATOM 728 N N . ASN A 1 96 ? 24.404 -114.924 -62.225 1.00 18.94 95 ASN A N 1
ATOM 729 C CA . ASN A 1 96 ? 22.958 -115.157 -62.309 1.00 18.48 95 ASN A CA 1
ATOM 730 C C . ASN A 1 96 ? 22.088 -113.931 -62.050 1.00 18.07 95 ASN A C 1
ATOM 731 O O . ASN A 1 96 ? 22.260 -113.223 -61.048 1.00 18.01 95 ASN A O 1
ATOM 736 N N . VAL A 1 97 ? 21.150 -113.702 -62.965 1.00 17.56 96 VAL A N 1
ATOM 737 C CA . VAL A 1 97 ? 20.217 -112.586 -62.871 1.00 16.54 96 VAL A CA 1
ATOM 738 C C . VAL A 1 97 ? 19.147 -112.853 -61.814 1.00 15.53 96 VAL A C 1
ATOM 739 O O . VAL A 1 97 ? 18.625 -113.969 -61.709 1.00 15.11 96 VAL A O 1
ATOM 743 N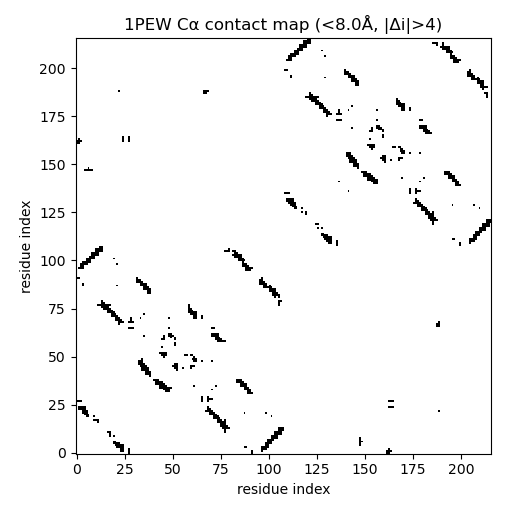 N . VAL A 1 98 ? 18.854 -111.830 -61.018 1.00 14.23 97 VAL A N 1
ATOM 744 C CA . VAL A 1 98 ? 17.772 -111.875 -60.041 1.00 13.48 97 VAL A CA 1
ATOM 745 C C . VAL A 1 98 ? 16.691 -110.865 -60.440 1.00 12.66 97 VAL A C 1
ATOM 746 O O . VAL A 1 98 ? 16.996 -109.709 -60.750 1.00 12.38 97 VAL A O 1
ATOM 750 N N . PHE A 1 99 ? 15.441 -111.317 -60.434 1.00 12.47 98 PHE A N 1
ATOM 751 C CA . PHE A 1 99 ? 14.293 -110.500 -60.801 1.00 12.55 98 PHE A CA 1
ATOM 752 C C . PHE A 1 99 ? 13.308 -110.408 -59.666 1.00 11.86 98 PHE A C 1
ATOM 753 O O . PHE A 1 99 ? 13.022 -111.403 -59.002 1.00 11.26 98 PHE A O 1
ATOM 761 N N . GLY A 1 100 ? 12.758 -109.217 -59.479 1.00 11.11 99 GLY A N 1
ATOM 762 C CA . GLY A 1 100 ? 11.630 -109.035 -58.595 1.00 10.11 99 GLY A CA 1
ATOM 763 C C . GLY A 1 100 ? 10.394 -109.664 -59.199 1.00 9.62 99 GLY A C 1
ATOM 764 O O . GLY A 1 100 ? 10.395 -110.067 -60.365 1.00 8.55 99 GLY A O 1
ATOM 765 N N . GLY A 1 101 ? 9.336 -109.747 -58.394 1.00 9.22 100 GLY A N 1
ATOM 766 C CA . GLY A 1 101 ? 8.086 -110.341 -58.825 1.00 9.85 100 GLY A CA 1
ATOM 767 C C . GLY A 1 101 ? 7.257 -109.459 -59.737 1.00 9.94 100 GLY A C 1
ATOM 768 O O . GLY A 1 101 ? 6.267 -109.926 -60.314 1.00 10.72 100 GLY A O 1
ATOM 769 N N . GLY A 1 102 ? 7.673 -108.194 -59.885 1.00 9.61 101 GLY A N 1
ATOM 770 C CA . GLY A 1 102 ? 6.961 -107.223 -60.714 1.00 9.91 101 GLY A CA 1
ATOM 771 C C . GLY A 1 102 ? 5.784 -106.549 -60.032 1.00 9.99 101 GLY A C 1
ATOM 772 O O . GLY A 1 102 ? 5.090 -107.158 -59.215 1.00 11.16 101 GLY A O 1
ATOM 773 N N . THR A 1 103 ? 5.565 -105.290 -60.380 1.00 9.68 102 THR A N 1
ATOM 774 C CA . THR A 1 103 ? 4.507 -104.466 -59.802 1.00 8.80 102 THR A CA 1
ATOM 775 C C . THR A 1 103 ? 3.662 -103.887 -60.925 1.00 8.77 102 THR A C 1
ATOM 776 O O . THR A 1 103 ? 4.191 -103.224 -61.842 1.00 8.70 102 THR A O 1
ATOM 780 N N . ARG A 1 104 ? 2.352 -104.084 -60.843 1.00 8.54 103 ARG A N 1
ATOM 781 C CA . ARG A 1 104 ? 1.455 -103.432 -61.785 1.00 8.59 103 ARG A CA 1
ATOM 782 C C . ARG A 1 104 ? 1.106 -102.051 -61.293 1.00 8.59 103 ARG A C 1
ATOM 783 O O . ARG A 1 104 ? 0.593 -101.883 -60.194 1.00 7.76 103 ARG A O 1
ATOM 791 N N . LEU A 1 105 ? 1.433 -101.067 -62.127 1.00 8.31 104 LEU A N 1
ATOM 792 C CA . LEU A 1 105 ? 1.039 -99.694 -61.930 1.00 9.29 104 LEU A CA 1
ATOM 793 C C . LEU A 1 105 ? -0.296 -99.519 -62.631 1.00 9.24 104 LEU A C 1
ATOM 794 O O . LEU A 1 105 ? -0.365 -99.633 -63.853 1.00 9.11 104 LEU A O 1
ATOM 799 N N . THR A 1 106 ? -1.351 -99.289 -61.849 1.00 9.46 105 THR A N 1
ATOM 800 C CA . THR A 1 106 ? -2.662 -98.904 -62.381 1.00 10.00 105 THR A CA 1
ATOM 801 C C . THR A 1 106 ? -2.787 -97.394 -62.265 1.00 10.25 105 THR A C 1
ATOM 802 O O . THR A 1 106 ? -2.560 -96.825 -61.195 1.00 10.17 105 THR A O 1
ATOM 806 N N . VAL A 1 107 ? -3.121 -96.753 -63.378 1.00 10.84 106 VAL A N 1
ATOM 807 C CA . VAL A 1 107 ? -3.333 -95.309 -63.401 1.00 12.05 106 VAL A CA 1
ATOM 808 C C . VAL A 1 107 ? -4.828 -95.068 -63.371 1.00 12.54 106 VAL A C 1
ATOM 809 O O . VAL A 1 107 ? -5.561 -95.474 -64.278 1.00 12.74 106 VAL A O 1
ATOM 813 N N . LEU A 1 108 ? -5.272 -94.414 -62.306 1.00 13.32 107 LEU A N 1
ATOM 814 C CA . LEU A 1 108 ? -6.680 -94.171 -62.042 1.00 14.46 107 LEU A CA 1
ATOM 815 C C . LEU A 1 108 ? -7.264 -93.182 -63.056 1.00 14.88 107 LEU A C 1
ATOM 816 O O . LEU A 1 108 ? -6.523 -92.485 -63.751 1.00 15.24 107 LEU A O 1
ATOM 821 N N . GLY A 1 109 ? -8.589 -93.134 -63.156 1.00 15.53 108 GLY A N 1
ATOM 822 C CA . GLY A 1 109 ? -9.247 -92.155 -64.009 1.00 16.36 108 GLY A CA 1
ATOM 823 C C . GLY A 1 109 ? -10.109 -92.751 -65.109 1.00 16.72 108 GLY A C 1
ATOM 824 O O . GLY A 1 109 ? -10.986 -92.078 -65.657 1.00 16.65 108 GLY A O 1
ATOM 826 N N . ASN B 1 1 ? -8.753 -129.035 -35.772 1.00 11.97 1 ASN B N 1
ATOM 827 C CA . ASN B 1 1 ? -7.429 -128.434 -36.076 1.00 12.03 1 ASN B CA 1
ATOM 828 C C . ASN B 1 1 ? -6.798 -127.745 -34.860 1.00 11.82 1 ASN B C 1
ATOM 829 O O . ASN B 1 1 ? -6.896 -128.252 -33.743 1.00 12.14 1 ASN B O 1
ATOM 834 N N . PHE B 1 2 ? -6.128 -126.617 -35.087 1.00 11.15 2 PHE B N 1
ATOM 835 C CA . PHE B 1 2 ? -5.587 -125.806 -34.005 1.00 10.39 2 PHE B CA 1
ATOM 836 C C . PHE B 1 2 ? -5.477 -124.346 -34.416 1.00 10.77 2 PHE B C 1
ATOM 837 O O . PHE B 1 2 ? -5.820 -123.967 -35.546 1.00 10.79 2 PHE B O 1
ATOM 845 N N . MET B 1 3 ? -5.018 -123.526 -33.481 1.00 10.74 3 MET B N 1
ATOM 846 C CA . MET B 1 3 ? -4.662 -122.146 -33.771 1.00 11.48 3 MET B CA 1
ATOM 847 C C . MET B 1 3 ? -3.218 -121.883 -33.343 1.00 10.94 3 MET B C 1
ATOM 848 O O . MET B 1 3 ? -2.714 -122.500 -32.398 1.00 10.89 3 MET B O 1
ATOM 853 N N . LEU B 1 4 ? -2.549 -120.991 -34.070 1.00 10.54 4 LEU B N 1
ATOM 854 C CA . LEU B 1 4 ? -1.214 -120.557 -33.700 1.00 10.13 4 LEU B CA 1
ATOM 855 C C . LEU B 1 4 ? -1.259 -119.147 -33.097 1.00 11.00 4 LEU B C 1
ATOM 856 O O . LEU B 1 4 ? -1.958 -118.274 -33.609 1.00 10.85 4 LEU B O 1
ATOM 861 N N . ASN B 1 5 ? -0.518 -118.925 -32.013 1.00 11.67 5 ASN B N 1
ATOM 862 C CA . ASN B 1 5 ? -0.559 -117.645 -31.297 1.00 12.21 5 ASN B CA 1
ATOM 863 C C . ASN B 1 5 ? 0.786 -116.949 -31.156 1.00 12.03 5 ASN B C 1
ATOM 864 O O . ASN B 1 5 ? 1.706 -117.490 -30.527 1.00 12.18 5 ASN B O 1
ATOM 869 N N . GLN B 1 6 ? 0.877 -115.739 -31.710 1.00 11.40 6 GLN B N 1
ATOM 870 C CA . GLN B 1 6 ? 2.060 -114.891 -31.544 1.00 10.63 6 GLN B CA 1
ATOM 871 C C . GLN B 1 6 ? 1.653 -113.512 -31.013 1.00 9.95 6 GLN B C 1
ATOM 872 O O . GLN B 1 6 ? 0.552 -113.048 -31.297 1.00 9.07 6 GLN B O 1
ATOM 878 N N . PRO B 1 7 ? 2.532 -112.855 -30.247 1.00 9.68 7 PRO B N 1
ATOM 879 C CA . PRO B 1 7 ? 2.228 -111.522 -29.711 1.00 9.23 7 PRO B CA 1
ATOM 880 C C . PRO B 1 7 ? 2.017 -110.563 -30.877 1.00 8.62 7 PRO B C 1
ATOM 881 O O . PRO B 1 7 ? 2.596 -110.770 -31.930 1.00 7.14 7 PRO B O 1
ATOM 885 N N . HIS B 1 8 ? 1.165 -109.555 -30.714 1.00 7.74 8 HIS B N 1
ATOM 886 C CA . HIS B 1 8 ? 0.939 -108.627 -31.816 1.00 8.39 8 HIS B CA 1
ATOM 887 C C . HIS B 1 8 ? 2.219 -107.907 -32.266 1.00 8.76 8 HIS B C 1
ATOM 888 O O . HIS B 1 8 ? 2.464 -107.736 -33.483 1.00 8.55 8 HIS B O 1
ATOM 895 N N . SER B 1 9 ? 3.016 -107.466 -31.284 1.00 10.06 9 SER B N 1
ATOM 896 C CA . SER B 1 9 ? 4.116 -106.553 -31.563 1.00 11.13 9 SER B CA 1
ATOM 897 C C . SER B 1 9 ? 5.340 -106.875 -30.747 1.00 11.82 9 SER B C 1
ATOM 898 O O . SER B 1 9 ? 5.244 -107.237 -29.572 1.00 11.91 9 SER B O 1
ATOM 901 N N . VAL B 1 10 ? 6.494 -106.737 -31.389 1.00 12.82 11 VAL B N 1
ATOM 902 C CA . VAL B 1 10 ? 7.765 -106.815 -30.697 1.00 13.63 11 VAL B CA 1
ATOM 903 C C . VAL B 1 10 ? 8.573 -105.569 -31.061 1.00 13.57 11 VAL B C 1
ATOM 904 O O . VAL B 1 10 ? 8.644 -105.176 -32.224 1.00 13.43 11 VAL B O 1
ATOM 908 N N . SER B 1 11 ? 9.134 -104.923 -30.047 1.00 13.65 12 SER B N 1
ATOM 909 C CA . SER B 1 11 ? 10.025 -103.794 -30.261 1.00 13.76 12 SER B CA 1
ATOM 910 C C . SER B 1 11 ? 11.452 -104.216 -29.923 1.00 13.55 12 SER B C 1
ATOM 911 O O . SER B 1 11 ? 11.674 -104.952 -28.958 1.00 13.59 12 SER B O 1
ATOM 914 N N . GLU B 1 12 ? 12.409 -103.771 -30.733 1.00 13.10 13 GLU B N 1
ATOM 915 C CA . GLU B 1 12 ? 13.825 -103.977 -30.442 1.00 12.63 13 GLU B CA 1
ATOM 916 C C . GLU B 1 12 ? 14.704 -103.006 -31.223 1.00 12.21 13 GLU B C 1
ATOM 917 O O . GLU B 1 12 ? 14.401 -102.655 -32.362 1.00 11.93 13 GLU B O 1
ATOM 923 N N . SER B 1 13 ? 15.783 -102.569 -30.583 1.00 11.75 14 SER B N 1
ATOM 924 C CA . SER B 1 13 ? 16.766 -101.682 -31.194 1.00 11.45 14 SER B CA 1
ATOM 925 C C . SER B 1 13 ? 17.659 -102.455 -32.176 1.00 11.31 14 SER B C 1
ATOM 926 O O . SER B 1 13 ? 17.914 -103.645 -31.963 1.00 11.03 14 SER B O 1
ATOM 929 N N . PRO B 1 14 ? 18.125 -101.794 -33.244 1.00 11.18 15 PRO B N 1
ATOM 930 C CA . PRO B 1 14 ? 19.045 -102.424 -34.205 1.00 11.09 15 PRO B CA 1
ATOM 931 C C . PRO B 1 14 ? 20.232 -103.130 -33.540 1.00 11.11 15 PRO B C 1
ATOM 932 O O . PRO B 1 14 ? 20.725 -102.671 -32.505 1.00 10.71 15 PRO B O 1
ATOM 936 N N . GLY B 1 15 ? 20.671 -104.242 -34.132 1.00 10.95 16 GLY B N 1
ATOM 937 C CA . GLY B 1 15 ? 21.851 -104.950 -33.667 1.00 11.23 16 GLY B CA 1
ATOM 938 C C . GLY B 1 15 ? 21.599 -105.935 -32.538 1.00 11.44 16 GLY B C 1
ATOM 939 O O . GLY B 1 15 ? 22.508 -106.661 -32.128 1.00 11.56 16 GLY B O 1
ATOM 940 N N . LYS B 1 16 ? 20.368 -105.959 -32.036 1.00 11.56 17 LYS B N 1
ATOM 941 C CA . LYS B 1 16 ? 19.999 -106.843 -30.940 1.00 11.38 17 LYS B CA 1
ATOM 942 C C . LYS B 1 16 ? 19.193 -108.025 -31.446 1.00 11.47 17 LYS B C 1
ATOM 943 O O . LYS B 1 16 ? 18.789 -108.060 -32.614 1.00 11.22 17 LYS B O 1
ATOM 949 N N . THR B 1 17 ? 18.962 -108.982 -30.549 1.00 11.49 18 THR B N 1
ATOM 950 C CA . THR B 1 17 ? 18.288 -110.229 -30.870 1.00 11.45 18 THR B CA 1
ATOM 951 C C . THR B 1 17 ? 16.809 -110.165 -30.506 1.00 11.54 18 THR B C 1
ATOM 952 O O . THR B 1 17 ? 16.450 -109.919 -29.347 1.00 11.39 18 THR B O 1
ATOM 956 N N . VAL B 1 18 ? 15.954 -110.389 -31.499 1.00 11.57 19 VAL B N 1
ATOM 957 C CA . VAL B 1 18 ? 14.520 -110.490 -31.249 1.00 11.94 19 VAL B CA 1
ATOM 958 C C . VAL B 1 18 ? 14.015 -111.925 -31.418 1.00 12.00 19 VAL B C 1
ATOM 959 O O . VAL B 1 18 ? 14.432 -112.627 -32.331 1.00 11.35 19 VAL B O 1
ATOM 963 N N . THR B 1 19 ? 13.123 -112.344 -30.522 1.00 12.12 20 THR B N 1
ATOM 964 C CA . THR B 1 19 ? 12.463 -113.643 -30.643 1.00 12.38 20 THR B CA 1
ATOM 965 C C . THR B 1 19 ? 10.948 -113.465 -30.741 1.00 11.76 20 THR B C 1
ATOM 966 O O . THR B 1 19 ? 10.329 -112.807 -29.903 1.00 11.82 20 THR B O 1
ATOM 970 N N . ILE B 1 20 ? 10.372 -114.061 -31.777 1.00 11.42 21 ILE B N 1
ATOM 971 C CA . ILE B 1 20 ? 8.941 -114.081 -32.008 1.00 11.30 21 ILE B CA 1
ATOM 972 C C . ILE B 1 20 ? 8.470 -115.522 -31.883 1.00 11.66 21 ILE B C 1
ATOM 973 O O . ILE B 1 20 ? 8.910 -116.393 -32.631 1.00 11.23 21 ILE B O 1
ATOM 978 N N . SER B 1 21 ? 7.574 -115.775 -30.934 1.00 11.94 22 SER B N 1
ATOM 979 C CA . SER B 1 21 ? 7.129 -117.147 -30.713 1.00 12.70 22 SER B CA 1
ATOM 980 C C . SER B 1 21 ? 5.677 -117.389 -31.128 1.00 12.22 22 SER B C 1
ATOM 981 O O . SER B 1 21 ? 4.834 -116.493 -31.059 1.00 13.66 22 SER B O 1
ATOM 984 N N . CYS B 1 22 ? 5.425 -118.625 -31.548 1.00 11.78 23 CYS B N 1
ATOM 985 C CA . CYS B 1 22 ? 4.179 -119.109 -32.121 1.00 12.01 23 CYS B CA 1
ATOM 986 C C . CYS B 1 22 ? 3.777 -120.380 -31.363 1.00 11.58 23 CYS B C 1
ATOM 987 O O . CYS B 1 22 ? 4.468 -121.410 -31.447 1.00 11.63 23 CYS B O 1
ATOM 990 N N . THR B 1 23 ? 2.669 -120.307 -30.628 1.00 10.69 24 THR B N 1
ATOM 991 C CA . THR B 1 23 ? 2.205 -121.430 -29.813 1.00 10.24 24 THR B CA 1
ATOM 992 C C . THR B 1 23 ? 1.064 -122.156 -30.486 1.00 9.02 24 THR B C 1
ATOM 993 O O . THR B 1 23 ? 0.123 -121.542 -30.949 1.00 8.67 24 THR B O 1
ATOM 997 N N . ARG B 1 24 ? 1.162 -123.480 -30.512 1.00 8.53 25 ARG B N 1
ATOM 998 C CA . ARG B 1 24 ? 0.100 -124.320 -31.039 1.00 7.86 25 ARG B CA 1
ATOM 999 C C . ARG B 1 24 ? -0.872 -124.704 -29.919 1.00 7.42 25 ARG B C 1
ATOM 1000 O O . ARG B 1 24 ? -0.467 -125.114 -28.822 1.00 6.98 25 ARG B O 1
ATOM 1008 N N . SER B 1 25 ? -2.162 -124.557 -30.202 1.00 6.41 26 SER B N 1
ATOM 1009 C 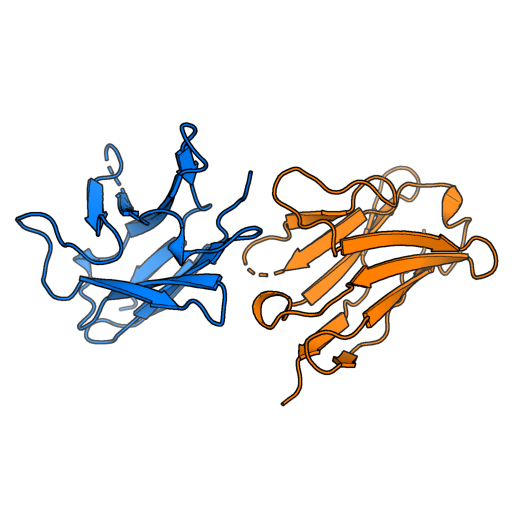CA . SER B 1 25 ? -3.200 -124.638 -29.173 1.00 6.02 26 SER B CA 1
ATOM 1010 C C . SER B 1 25 ? -3.640 -126.058 -28.845 1.00 6.57 26 SER B C 1
ATOM 1011 O O . SER B 1 25 ? -4.253 -126.298 -27.793 1.00 6.50 26 SER B O 1
ATOM 1014 N N . SER B 1 26 ? -3.360 -126.991 -29.754 1.00 7.11 27 SER B N 1
ATOM 1015 C CA . SER B 1 26 ? -3.780 -128.388 -29.617 1.00 8.13 27 SER B CA 1
ATOM 1016 C C . SER B 1 26 ? -3.016 -129.238 -30.610 1.00 8.78 27 SER B C 1
ATOM 1017 O O . SER B 1 26 ? -2.720 -128.792 -31.719 1.00 8.42 27 SER B O 1
ATOM 1020 N N . GLY B 1 27 A -2.702 -130.462 -30.201 1.00 9.65 27 GLY B N 1
ATOM 1021 C CA . GLY B 1 27 A -1.789 -131.306 -30.941 1.00 10.60 27 GLY B CA 1
ATOM 1022 C C . GLY B 1 27 A -0.353 -130.901 -30.673 1.00 11.34 27 GLY B C 1
ATOM 1023 O O . GLY B 1 27 A -0.093 -129.831 -30.110 1.00 11.57 27 GLY B O 1
ATOM 1024 N N . ASN B 1 28 B 0.573 -131.761 -31.096 1.00 11.83 27 ASN B N 1
ATOM 1025 C CA . ASN B 1 28 B 2.010 -131.551 -30.944 1.00 12.50 27 ASN B CA 1
ATOM 1026 C C . ASN B 1 28 B 2.575 -130.580 -31.977 1.00 12.29 27 ASN B C 1
ATOM 1027 O O . ASN B 1 28 B 2.359 -130.752 -33.178 1.00 12.44 27 ASN B O 1
ATOM 1032 N N . ILE B 1 29 ? 3.305 -129.565 -31.517 1.00 11.79 28 ILE B N 1
ATOM 1033 C CA . ILE B 1 29 ? 4.033 -128.676 -32.420 1.00 11.17 28 ILE B CA 1
ATOM 1034 C C . ILE B 1 29 ? 5.011 -129.460 -33.325 1.00 11.70 28 ILE B C 1
ATOM 1035 O O . ILE B 1 29 ? 5.220 -129.093 -34.480 1.00 11.54 28 ILE B O 1
ATOM 1040 N N . ALA B 1 30 ? 5.573 -130.546 -32.796 1.00 11.98 29 ALA B N 1
ATOM 1041 C CA . ALA B 1 30 ? 6.540 -131.355 -33.534 1.00 13.04 29 ALA B CA 1
ATOM 1042 C C . ALA B 1 30 ? 5.897 -132.214 -34.618 1.00 13.28 29 ALA B C 1
ATOM 1043 O O . ALA B 1 30 ? 6.571 -132.635 -35.559 1.00 13.90 29 ALA B O 1
ATOM 1045 N N . SER B 1 31 ? 4.597 -132.462 -34.485 1.00 13.50 30 SER B N 1
ATOM 1046 C CA . SER B 1 31 ? 3.885 -133.398 -35.356 1.00 13.70 30 SER B CA 1
ATOM 1047 C C . SER B 1 31 ? 3.879 -132.975 -36.832 1.00 13.52 30 SER B C 1
ATOM 1048 O O . SER B 1 31 ? 3.744 -133.819 -37.725 1.00 13.49 30 SER B O 1
ATOM 1051 N N . ASN B 1 32 ? 4.028 -131.672 -37.075 1.00 12.97 31 ASN B N 1
ATOM 1052 C CA . ASN B 1 32 ? 3.975 -131.106 -38.414 1.00 12.86 31 ASN B CA 1
ATOM 1053 C C . ASN B 1 32 ? 4.953 -129.959 -38.560 1.00 12.88 31 ASN B C 1
ATOM 1054 O O . ASN B 1 32 ? 5.227 -129.228 -37.604 1.00 12.83 31 ASN B O 1
ATOM 1059 N N . TYR B 1 33 ? 5.470 -129.797 -39.769 1.00 12.68 32 TYR B N 1
ATOM 1060 C CA . TYR B 1 33 ? 6.471 -128.782 -40.044 1.00 12.54 32 TYR B CA 1
ATOM 1061 C C . TYR B 1 33 ? 5.933 -127.374 -39.855 1.00 12.04 32 TYR B C 1
ATOM 1062 O O . TYR B 1 33 ? 4.794 -127.069 -40.204 1.00 12.04 32 TYR B O 1
ATOM 1071 N N . VAL B 1 34 ? 6.769 -126.523 -39.276 1.00 11.80 33 VAL B N 1
ATOM 1072 C CA . VAL B 1 34 ? 6.451 -125.116 -39.148 1.00 10.86 33 VAL B CA 1
ATOM 1073 C C . VAL B 1 34 ? 7.204 -124.277 -40.160 1.00 11.47 33 VAL B C 1
ATOM 1074 O O . VAL B 1 34 ? 8.441 -124.338 -40.269 1.00 11.85 33 VAL B O 1
ATOM 1078 N N . GLN B 1 35 ? 6.440 -123.488 -40.905 1.00 11.61 34 GLN B N 1
ATOM 1079 C CA . GLN B 1 35 ? 6.990 -122.508 -41.819 1.00 11.64 34 GLN B CA 1
ATOM 1080 C C . GLN B 1 35 ? 6.810 -121.100 -41.247 1.00 11.53 34 GLN B C 1
ATOM 1081 O O . GLN B 1 35 ? 5.849 -120.830 -40.512 1.00 10.99 34 GLN B O 1
ATOM 1087 N N . TRP B 1 36 ? 7.751 -120.217 -41.560 1.00 10.60 35 TRP B N 1
ATOM 1088 C CA . TRP B 1 36 ? 7.627 -118.790 -41.261 1.00 9.66 35 TRP B CA 1
ATOM 1089 C C . TRP B 1 36 ? 7.635 -117.970 -42.553 1.00 8.99 35 TRP B C 1
ATOM 1090 O O . TRP B 1 36 ? 8.436 -118.238 -43.448 1.00 8.28 35 TRP B O 1
ATOM 1101 N N . TYR B 1 37 ? 6.727 -116.988 -42.656 1.00 8.76 36 TYR B N 1
ATOM 1102 C CA . TYR B 1 37 ? 6.645 -116.103 -43.823 1.00 9.17 36 TYR B CA 1
ATOM 1103 C C . TYR B 1 37 ? 6.855 -114.641 -43.442 1.00 9.52 36 TYR B C 1
ATOM 1104 O O . TYR B 1 37 ? 6.419 -114.197 -42.378 1.00 9.65 36 TYR B O 1
ATOM 1113 N N . GLN B 1 38 ? 7.492 -113.884 -44.339 1.00 10.08 37 GLN B N 1
ATOM 1114 C CA . GLN B 1 38 ? 7.697 -112.455 -44.132 1.00 10.35 37 GLN B CA 1
ATOM 1115 C C . GLN B 1 38 ? 6.884 -111.675 -45.180 1.00 10.73 37 GLN B C 1
ATOM 1116 O O . GLN B 1 38 ? 6.882 -112.027 -46.374 1.00 10.02 37 GLN B O 1
ATOM 1122 N N . GLN B 1 39 ? 6.178 -110.614 -44.738 1.00 11.43 38 GLN B N 1
ATOM 1123 C CA . GLN B 1 39 ? 5.298 -109.915 -45.672 1.00 12.59 38 GLN B CA 1
ATOM 1124 C C . GLN B 1 39 ? 5.426 -108.375 -45.594 1.00 12.74 38 GLN B C 1
ATOM 1125 O O . GLN B 1 39 ? 5.048 -107.664 -44.342 1.00 14.24 38 GLN B O 1
ATOM 1131 N N . SER B 1 41 ? 2.299 -107.072 -51.160 1.00 12.23 42 SER B N 1
ATOM 1132 C CA . SER B 1 41 ? 3.037 -108.282 -51.688 1.00 13.13 42 SER B CA 1
ATOM 1133 C C . SER B 1 41 ? 2.746 -109.616 -50.969 1.00 13.34 42 SER B C 1
ATOM 1134 O O . SER B 1 41 ? 2.434 -109.653 -49.758 1.00 13.20 42 SER B O 1
ATOM 1137 N N . ALA B 1 42 ? 2.857 -110.714 -51.726 1.00 13.40 43 ALA B N 1
ATOM 1138 C CA . ALA B 1 42 ? 2.612 -112.072 -51.203 1.00 13.94 43 ALA B CA 1
ATOM 1139 C C . ALA B 1 42 ? 3.617 -112.468 -50.143 1.00 13.91 43 ALA B C 1
ATOM 1140 O O . ALA B 1 42 ? 4.748 -111.980 -50.171 1.00 14.74 43 ALA B O 1
ATOM 1142 N N . PRO B 1 43 ? 3.209 -113.350 -49.219 1.00 13.45 44 PRO B N 1
ATOM 1143 C CA . PRO B 1 43 ? 4.135 -113.993 -48.275 1.00 13.22 44 PRO B CA 1
ATOM 1144 C C . PRO B 1 43 ? 5.265 -114.708 -48.993 1.00 13.13 44 PRO B C 1
ATOM 1145 O O . PRO B 1 43 ? 5.037 -115.344 -50.031 1.00 13.53 44 PRO B O 1
ATOM 1149 N N . ILE B 1 44 ? 6.470 -114.566 -48.453 1.00 12.73 45 ILE B N 1
ATOM 1150 C CA . ILE B 1 44 ? 7.640 -115.290 -48.928 1.00 12.33 45 ILE B CA 1
ATOM 1151 C C . ILE B 1 44 ? 8.209 -116.092 -47.768 1.00 11.87 45 ILE B C 1
ATOM 1152 O O . ILE B 1 44 ? 8.226 -115.625 -46.623 1.00 12.03 45 ILE B O 1
ATOM 1157 N N . THR B 1 45 ? 8.671 -117.299 -48.066 1.00 11.45 46 THR B N 1
ATOM 1158 C CA . THR B 1 45 ? 9.157 -118.201 -47.039 1.00 10.86 46 THR B CA 1
ATOM 1159 C C . THR B 1 45 ? 10.508 -117.700 -46.501 1.00 10.52 46 THR B C 1
ATOM 1160 O O . THR B 1 45 ? 11.426 -117.447 -47.288 1.00 9.99 46 THR B O 1
ATOM 1164 N N . VAL B 1 46 ? 10.609 -117.516 -45.177 1.00 10.88 47 VAL B N 1
ATOM 1165 C CA . VAL B 1 46 ? 11.910 -117.217 -44.531 1.00 10.38 47 VAL B CA 1
ATOM 1166 C C . VAL B 1 46 ? 12.448 -118.358 -43.685 1.00 10.24 47 VAL B C 1
ATOM 1167 O O . VAL B 1 46 ? 13.663 -118.465 -43.461 1.00 9.05 47 VAL B O 1
ATOM 1171 N N . ILE B 1 47 ? 11.537 -119.184 -43.195 1.00 9.57 48 ILE B N 1
ATOM 1172 C CA . ILE B 1 47 ? 11.883 -120.467 -42.634 1.00 9.77 48 ILE B CA 1
ATOM 1173 C C . ILE B 1 47 ? 10.900 -121.498 -43.154 1.00 9.55 48 ILE B C 1
ATOM 1174 O O . ILE B 1 47 ? 9.701 -121.220 -43.259 1.00 9.73 48 ILE B O 1
ATOM 1179 N N . TYR B 1 48 ? 11.420 -122.669 -43.521 1.00 9.62 49 TYR B N 1
ATOM 1180 C CA . TYR B 1 48 ? 10.565 -123.813 -43.777 1.00 9.05 49 TYR B CA 1
ATOM 1181 C C . TYR B 1 48 ? 11.095 -125.056 -43.074 1.00 9.26 49 TYR B C 1
ATOM 1182 O O . TYR B 1 48 ? 12.281 -125.137 -42.716 1.00 8.66 49 TYR B O 1
ATOM 1191 N N . GLU B 1 49 ? 10.192 -126.008 -42.849 1.00 8.85 50 GLU B N 1
ATOM 1192 C CA . GLU B 1 49 ? 10.521 -127.252 -42.177 1.00 8.59 50 GLU B CA 1
ATOM 1193 C C . GLU B 1 49 ? 11.200 -126.957 -40.840 1.00 8.79 50 GLU B C 1
ATOM 1194 O O . GLU B 1 49 ? 12.270 -127.479 -40.543 1.00 9.01 50 GLU B O 1
ATOM 1200 N N . ASP B 1 50 ? 10.555 -126.082 -40.072 1.00 9.19 51 ASP B N 1
ATOM 1201 C CA . ASP B 1 50 ? 10.986 -125.673 -38.733 1.00 9.10 51 ASP B CA 1
ATOM 1202 C C . ASP B 1 50 ? 12.181 -124.724 -38.682 1.00 9.34 51 ASP B C 1
ATOM 1203 O O . ASP B 1 50 ? 12.152 -123.757 -37.920 1.00 8.33 51 ASP B O 1
ATOM 1208 N N . ASN B 1 51 ? 13.239 -125.009 -39.441 1.00 8.43 52 ASN B N 1
ATOM 1209 C CA . ASN B 1 51 ? 14.492 -124.279 -39.241 1.00 7.55 52 ASN B CA 1
ATOM 1210 C C . ASN B 1 51 ? 15.345 -124.107 -40.506 1.00 7.75 52 ASN B C 1
ATOM 1211 O O . ASN B 1 51 ? 16.512 -123.760 -40.393 1.00 8.68 52 ASN B O 1
ATOM 1216 N N . GLN B 1 52 ? 14.769 -124.361 -41.688 1.00 7.80 53 GLN B N 1
ATOM 1217 C CA . GLN B 1 52 ? 15.526 -124.240 -42.938 1.00 8.31 53 GLN B CA 1
ATOM 1218 C C . GLN B 1 52 ? 15.352 -122.842 -43.505 1.00 8.65 53 GLN B C 1
ATOM 1219 O O . GLN B 1 52 ? 14.224 -122.395 -43.693 1.00 9.12 53 GLN B O 1
ATOM 1225 N N . ARG B 1 53 ? 16.458 -122.161 -43.792 1.00 9.17 54 ARG B N 1
ATOM 1226 C CA . ARG B 1 53 ? 16.448 -120.903 -44.544 1.00 9.58 54 ARG B CA 1
ATOM 1227 C C . ARG B 1 53 ? 16.475 -121.201 -46.040 1.00 9.88 54 ARG B C 1
ATOM 1228 O O . ARG B 1 53 ? 17.398 -121.854 -46.495 1.00 10.09 54 ARG B O 1
ATOM 1236 N N . PRO B 1 54 ? 15.496 -120.727 -46.816 1.00 9.99 55 PRO B N 1
ATOM 1237 C CA . PRO B 1 54 ? 15.612 -120.770 -48.282 1.00 10.65 55 PRO B CA 1
ATOM 1238 C C . PRO B 1 54 ? 16.770 -119.893 -48.777 1.00 11.26 55 PRO B C 1
ATOM 1239 O O . PRO B 1 54 ? 17.295 -119.074 -48.010 1.00 11.18 55 PRO B O 1
ATOM 1243 N N . SER B 1 55 ? 17.183 -120.102 -50.025 1.00 11.99 56 SER B N 1
ATOM 1244 C CA . SER B 1 55 ? 18.243 -119.295 -50.645 1.00 12.54 56 SER B CA 1
ATOM 1245 C C . SER B 1 55 ? 17.797 -117.841 -50.598 1.00 12.12 56 SER B C 1
ATOM 1246 O O . SER B 1 55 ? 16.630 -117.551 -50.815 1.00 12.46 56 SER B O 1
ATOM 1249 N N . GLY B 1 56 ? 18.715 -116.946 -50.268 1.00 11.63 57 GLY B N 1
ATOM 1250 C CA . GLY B 1 56 ? 18.393 -115.535 -50.217 1.00 10.97 57 GLY B CA 1
ATOM 1251 C C . GLY B 1 56 ? 18.073 -115.029 -48.826 1.00 10.26 57 GLY B C 1
ATOM 1252 O O . GLY B 1 56 ? 18.042 -113.830 -48.600 1.00 10.42 57 GLY B O 1
ATOM 1253 N N . VAL B 1 57 ? 17.839 -115.933 -47.880 1.00 9.26 58 VAL B N 1
ATOM 1254 C CA . VAL B 1 57 ? 17.471 -115.523 -46.536 1.00 8.80 58 VAL B CA 1
ATOM 1255 C C . VAL B 1 57 ? 18.703 -115.488 -45.636 1.00 9.31 58 VAL B C 1
ATOM 1256 O O . VAL B 1 57 ? 19.410 -116.493 -45.532 1.00 9.35 58 VAL B O 1
ATOM 1260 N N . PRO B 1 58 ? 18.982 -114.338 -45.018 1.00 8.95 59 PRO B N 1
ATOM 1261 C CA . PRO B 1 58 ? 20.207 -114.177 -44.213 1.00 9.12 59 PRO B CA 1
ATOM 1262 C C . PRO B 1 58 ? 20.279 -115.076 -42.970 1.00 8.73 59 PRO B C 1
ATOM 1263 O O . PRO B 1 58 ? 19.253 -115.411 -42.369 1.00 7.59 59 PRO B O 1
ATOM 1267 N N . ASP B 1 59 ? 21.508 -115.439 -42.604 1.00 9.34 60 ASP B N 1
ATOM 1268 C CA . ASP B 1 59 ? 21.786 -116.366 -41.505 1.00 9.51 60 ASP B CA 1
ATOM 1269 C C . ASP B 1 59 ? 21.304 -115.873 -40.149 1.00 9.75 60 ASP B C 1
ATOM 1270 O O . ASP B 1 59 ? 21.070 -116.668 -39.241 1.00 9.61 60 ASP B O 1
ATOM 1275 N N . ARG B 1 60 ? 21.166 -114.554 -40.010 1.00 9.84 61 ARG B N 1
ATOM 1276 C CA . ARG B 1 60 ? 20.624 -113.971 -38.785 1.00 10.13 61 ARG B CA 1
ATOM 1277 C C . ARG B 1 60 ? 19.181 -114.410 -38.485 1.00 9.67 61 ARG B C 1
ATOM 1278 O O . ARG B 1 60 ? 18.697 -114.242 -37.351 1.00 9.42 61 ARG B O 1
ATOM 1286 N N . PHE B 1 61 ? 18.495 -114.986 -39.477 1.00 9.49 62 PHE B N 1
ATOM 1287 C CA . PHE B 1 61 ? 17.164 -115.577 -39.244 1.00 9.76 62 PHE B CA 1
ATOM 1288 C C . PHE B 1 61 ? 17.246 -117.051 -38.838 1.00 10.05 62 PHE B C 1
ATOM 1289 O O . PHE B 1 61 ? 17.859 -117.875 -39.530 1.00 10.13 62 PHE B O 1
ATOM 1297 N N . ALA B 1 62 ? 16.586 -117.394 -37.741 1.00 10.00 63 ALA B N 1
ATOM 1298 C CA . ALA B 1 62 ? 16.700 -118.758 -37.239 1.00 10.13 63 ALA B CA 1
ATOM 1299 C C . ALA B 1 62 ? 15.361 -119.253 -36.734 1.00 10.61 63 ALA B C 1
ATOM 1300 O O . ALA B 1 62 ? 14.724 -118.590 -35.932 1.00 10.68 63 ALA B O 1
ATOM 1302 N N . GLY B 1 63 ? 14.963 -120.438 -37.192 1.00 11.15 64 GLY B N 1
ATOM 1303 C CA . GLY B 1 63 ? 13.746 -121.074 -36.736 1.00 9.89 64 GLY B CA 1
ATOM 1304 C C . GLY B 1 63 ? 14.060 -122.153 -35.719 1.00 9.89 64 GLY B C 1
ATOM 1305 O O . GLY B 1 63 ? 15.078 -122.870 -35.823 1.00 10.49 64 GLY B O 1
ATOM 1306 N N . SER B 1 64 ? 13.186 -122.270 -34.734 1.00 9.70 65 SER B N 1
ATOM 1307 C CA . SER B 1 64 ? 13.332 -123.278 -33.689 1.00 9.70 65 SER B CA 1
ATOM 1308 C C . SER B 1 64 ? 11.980 -123.798 -33.205 1.00 9.87 65 SER B C 1
ATOM 1309 O O . SER B 1 64 ? 10.950 -123.169 -33.442 1.00 9.57 65 SER B O 1
ATOM 1312 N N . ILE B 1 65 ? 12.005 -124.988 -32.619 1.00 9.22 66 ILE B N 1
ATOM 1313 C CA . ILE B 1 65 ? 10.852 -125.605 -31.976 1.00 9.32 66 ILE B CA 1
ATOM 1314 C C . ILE B 1 65 ? 11.130 -125.889 -30.504 1.00 9.11 66 ILE B C 1
ATOM 1315 O O . ILE B 1 65 ? 12.193 -126.429 -30.184 1.00 8.59 66 ILE B O 1
ATOM 1317 N N . ASP B 1 66 A 10.192 -125.523 -29.666 1.00 9.10 66 ASP B N 1
ATOM 1318 C CA . ASP B 1 66 A 10.279 -125.832 -28.246 1.00 9.86 66 ASP B CA 1
ATOM 1319 C C . ASP B 1 66 A 9.142 -126.767 -27.834 1.00 10.65 66 ASP B C 1
ATOM 1320 O O . ASP B 1 66 A 8.031 -126.316 -27.545 1.00 9.86 66 ASP B O 1
ATOM 1325 N N . ARG B 1 67 B 9.413 -128.067 -27.776 1.00 10.67 66 ARG B N 1
ATOM 1326 C CA . ARG B 1 67 B 8.340 -128.999 -27.433 1.00 11.15 66 ARG B CA 1
ATOM 1327 C C . ARG B 1 67 B 7.778 -128.711 -26.034 1.00 11.20 66 ARG B C 1
ATOM 1328 O O . ARG B 1 67 B 6.590 -128.914 -25.782 1.00 11.90 66 ARG B O 1
ATOM 1336 N N . SER B 1 68 ? 8.622 -128.179 -25.152 1.00 10.68 67 SER B N 1
ATOM 1337 C CA . SER B 1 68 ? 8.255 -127.981 -23.755 1.00 10.26 67 SER B CA 1
ATOM 1338 C C . SER B 1 68 ? 7.238 -126.868 -23.576 1.00 10.28 67 SER B C 1
ATOM 1339 O O . SER B 1 68 ? 6.602 -126.770 -22.529 1.00 10.24 67 SER B O 1
ATOM 1342 N N . SER B 1 69 ? 7.092 -126.036 -24.608 1.00 10.07 68 SER B N 1
ATOM 1343 C CA . SER B 1 69 ? 6.078 -124.994 -24.606 1.00 10.45 68 SER B CA 1
ATOM 1344 C C . SER B 1 69 ? 5.114 -125.139 -25.787 1.00 9.42 68 SER B C 1
ATOM 1345 O O . SER B 1 69 ? 4.262 -124.288 -26.009 1.00 9.50 68 SER B O 1
ATOM 1348 N N . ASN B 1 70 ? 5.236 -126.253 -26.508 1.00 9.16 69 ASN B N 1
ATOM 1349 C CA . ASN B 1 70 ? 4.434 -126.524 -27.707 1.00 9.15 69 ASN B CA 1
ATOM 1350 C C . ASN B 1 70 ? 4.461 -125.359 -28.668 1.00 8.76 69 ASN B C 1
ATOM 1351 O O . ASN B 1 70 ? 3.428 -124.949 -29.198 1.00 8.52 69 ASN B O 1
ATOM 1356 N N . SER B 1 71 ? 5.653 -124.825 -28.885 1.00 8.75 70 SER B N 1
ATOM 1357 C CA . SER B 1 71 ? 5.780 -123.596 -29.655 1.00 9.39 70 SER B CA 1
ATOM 1358 C C . SER B 1 71 ? 6.890 -123.669 -30.683 1.00 9.89 70 SER B C 1
ATOM 1359 O O . SER B 1 71 ? 7.817 -124.476 -30.576 1.00 8.82 70 SER B O 1
ATOM 1362 N N . ALA B 1 72 ? 6.767 -122.817 -31.691 1.00 9.46 71 ALA B N 1
ATOM 1363 C CA . ALA B 1 72 ? 7.832 -122.566 -32.651 1.00 9.88 71 ALA B CA 1
ATOM 1364 C C . ALA B 1 72 ? 8.262 -121.112 -32.481 1.00 9.68 71 ALA B C 1
ATOM 1365 O O . ALA B 1 72 ? 7.473 -120.279 -32.037 1.00 9.40 71 ALA B O 1
ATOM 1367 N N . SER B 1 73 ? 9.528 -120.830 -32.775 1.00 9.66 72 SER B N 1
ATOM 1368 C CA . SER B 1 73 ? 10.087 -119.483 -32.629 1.00 9.95 72 SER B CA 1
ATOM 1369 C C . SER B 1 73 ? 10.910 -119.076 -33.852 1.00 9.91 72 SER B C 1
ATOM 1370 O O . SER B 1 73 ? 11.639 -119.886 -34.443 1.00 9.44 72 SER B O 1
ATOM 1373 N N . LEU B 1 74 ? 10.782 -117.813 -34.232 1.00 10.10 73 LEU B N 1
ATOM 1374 C CA . LEU B 1 74 ? 11.660 -117.214 -35.213 1.00 10.03 73 LEU B CA 1
ATOM 1375 C C . LEU B 1 74 ? 12.536 -116.218 -34.451 1.00 10.18 73 LEU B C 1
ATOM 1376 O O . LEU B 1 74 ? 12.029 -115.335 -33.754 1.00 9.71 73 LEU B O 1
ATOM 1381 N N . THR B 1 75 ? 13.848 -116.387 -34.562 1.00 9.79 74 THR B N 1
ATOM 1382 C CA . THR B 1 75 ? 14.801 -115.566 -33.829 1.00 10.19 74 THR B CA 1
ATOM 1383 C C . THR B 1 75 ? 15.684 -114.793 -34.808 1.00 10.05 74 THR B C 1
ATOM 1384 O O . THR B 1 75 ? 16.333 -115.385 -35.670 1.00 9.88 74 THR B O 1
ATOM 1388 N N . ILE B 1 76 ? 15.703 -113.468 -34.675 1.00 10.15 75 ILE B N 1
ATOM 1389 C CA . ILE B 1 76 ? 16.527 -112.630 -35.554 1.00 10.73 75 ILE B CA 1
ATOM 1390 C C . ILE B 1 76 ? 17.656 -111.968 -34.766 1.00 10.73 75 ILE B C 1
ATOM 1391 O O . ILE B 1 76 ? 17.406 -111.168 -33.873 1.00 10.71 75 ILE B O 1
ATOM 1396 N N . SER B 1 77 ? 18.896 -112.340 -35.082 1.00 11.26 76 SER B N 1
ATOM 1397 C CA . SER B 1 77 ? 20.070 -111.735 -34.463 1.00 11.83 76 SER B CA 1
ATOM 1398 C C . SER B 1 77 ? 20.447 -110.478 -35.243 1.00 11.79 76 SER B C 1
ATOM 1399 O O . SER B 1 77 ? 20.146 -110.379 -36.430 1.00 11.80 76 SER B O 1
ATOM 1402 N N . GLY B 1 78 ? 21.083 -109.518 -34.571 1.00 11.98 77 GLY B N 1
ATOM 1403 C CA . GLY B 1 78 ? 21.528 -108.284 -35.206 1.00 12.20 77 GLY B CA 1
ATOM 1404 C C . GLY B 1 78 ? 20.509 -107.608 -36.114 1.00 12.46 77 GLY B C 1
ATOM 1405 O O . GLY B 1 78 ? 20.737 -107.492 -37.324 1.00 12.59 77 GLY B O 1
ATOM 1406 N N . LEU B 1 79 ? 19.403 -107.146 -35.528 1.00 12.48 78 LEU B N 1
ATOM 1407 C CA . LEU B 1 79 ? 18.268 -106.590 -36.278 1.00 12.54 78 LEU B CA 1
ATOM 1408 C C . LEU B 1 79 ? 18.608 -105.520 -37.314 1.00 12.41 78 LEU B C 1
ATOM 1409 O O . LEU B 1 79 ? 19.555 -104.760 -37.141 1.00 12.68 78 LEU B O 1
ATOM 1414 N N . LYS B 1 80 ? 17.812 -105.469 -38.382 1.00 12.35 79 LYS B N 1
ATOM 1415 C CA . LYS B 1 80 ? 17.961 -104.472 -39.443 1.00 12.17 79 LYS B CA 1
ATOM 1416 C C . LYS B 1 80 ? 16.609 -103.864 -39.817 1.00 12.09 79 LYS B C 1
ATOM 1417 O O . LYS B 1 80 ? 15.584 -104.536 -39.725 1.00 11.01 79 LYS B O 1
ATOM 1423 N N . THR B 1 81 ? 16.607 -102.596 -40.246 1.00 11.79 80 THR B N 1
ATOM 1424 C CA . THR B 1 81 ? 15.352 -101.884 -40.542 1.00 12.34 80 THR B CA 1
ATOM 1425 C C . THR B 1 81 ? 14.534 -102.510 -41.677 1.00 12.49 80 THR B C 1
ATOM 1426 O O . THR B 1 81 ? 13.306 -102.408 -41.693 1.00 12.80 80 THR B O 1
ATOM 1430 N N . GLU B 1 82 ? 15.221 -103.138 -42.630 1.00 12.71 81 GLU B N 1
ATOM 1431 C CA . GLU B 1 82 ? 14.571 -103.899 -43.699 1.00 13.05 81 GLU B CA 1
ATOM 1432 C C . GLU B 1 82 ? 13.724 -105.066 -43.142 1.00 13.05 81 GLU B C 1
ATOM 1433 O O . GLU B 1 82 ? 12.741 -105.489 -43.779 1.00 13.37 81 GLU B O 1
ATOM 1439 N N . ASP B 1 83 ? 14.096 -105.554 -41.949 1.00 13.05 82 ASP B N 1
ATOM 1440 C CA . ASP B 1 83 ? 13.372 -106.639 -41.258 1.00 12.81 82 ASP B CA 1
ATOM 1441 C C . ASP B 1 83 ? 11.979 -106.222 -40.761 1.00 12.79 82 ASP B C 1
ATOM 1442 O O . ASP B 1 83 ? 11.192 -107.064 -40.306 1.00 13.21 82 ASP B O 1
ATOM 1447 N N . GLU B 1 84 ? 11.686 -104.921 -40.822 1.00 12.72 83 GLU B N 1
ATOM 1448 C CA . GLU B 1 84 ? 10.363 -104.417 -40.472 1.00 12.61 83 GLU B CA 1
ATOM 1449 C C . GLU B 1 84 ? 9.305 -104.976 -41.424 1.00 12.35 83 GLU B C 1
ATOM 1450 O O . GLU B 1 84 ? 9.316 -104.679 -42.629 1.00 11.82 83 GLU B O 1
ATOM 1456 N N . ALA B 1 85 ? 8.390 -105.785 -40.863 1.00 12.08 84 ALA B N 1
ATOM 1457 C CA . ALA B 1 85 ? 7.374 -106.498 -41.641 1.00 12.27 84 ALA B CA 1
ATOM 1458 C C . ALA B 1 85 ? 6.297 -107.142 -40.755 1.00 11.88 84 ALA B C 1
ATOM 1459 O O . ALA B 1 85 ? 6.282 -106.966 -39.459 1.00 12.03 84 ALA B O 1
ATOM 1461 N N . ASP B 1 86 ? 5.399 -107.894 -41.472 1.0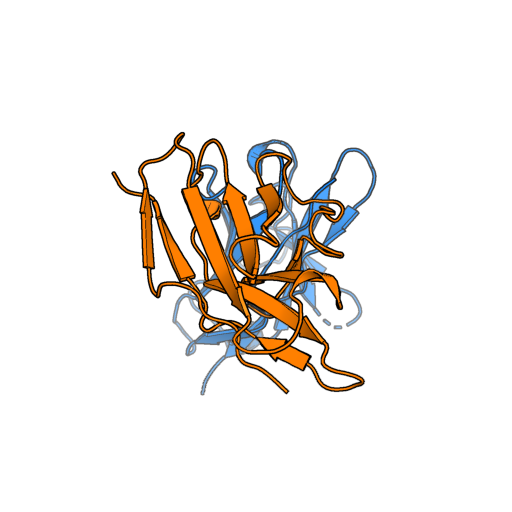0 11.75 85 ASP B N 1
ATOM 1462 C CA . ASP B 1 86 ? 4.502 -108.845 -40.818 1.00 11.51 85 ASP B CA 1
ATOM 1463 C C . ASP B 1 86 ? 5.201 -110.206 -40.862 1.00 11.48 85 ASP B C 1
ATOM 1464 O O . ASP B 1 86 ? 5.658 -110.635 -41.929 1.00 11.09 85 ASP B O 1
ATOM 1469 N N . TYR B 1 87 ? 5.313 -110.873 -39.707 1.00 11.20 86 TYR B N 1
ATOM 1470 C CA . TYR B 1 87 ? 5.868 -112.231 -39.641 1.00 11.63 86 TYR B CA 1
ATOM 1471 C C . TYR B 1 87 ? 4.761 -113.191 -39.250 1.00 11.72 86 TYR B C 1
ATOM 1472 O O . TYR B 1 87 ? 4.090 -112.984 -38.240 1.00 12.38 86 TYR B O 1
ATOM 1481 N N . TYR B 1 88 ? 4.550 -114.217 -40.073 1.00 11.87 87 TYR B N 1
ATOM 1482 C CA . TYR B 1 88 ? 3.530 -115.237 -39.816 1.00 11.34 87 TYR B CA 1
ATOM 1483 C C . TYR B 1 88 ? 4.125 -116.633 -39.737 1.00 10.86 87 TYR B C 1
ATOM 1484 O O . TYR B 1 88 ? 4.987 -116.979 -40.544 1.00 10.47 87 TYR B O 1
ATOM 1493 N N . CYS B 1 89 ? 3.656 -117.431 -38.772 1.00 10.05 88 CYS B N 1
ATOM 1494 C CA . CYS B 1 89 ? 3.975 -118.854 -38.741 1.00 10.01 88 CYS B CA 1
ATOM 1495 C C . CYS B 1 89 ? 2.851 -119.640 -39.393 1.00 9.37 88 CYS B C 1
ATOM 1496 O O . CYS B 1 89 ? 1.727 -119.129 -39.545 1.00 9.69 88 CYS B O 1
ATOM 1499 N N . GLN B 1 90 ? 3.135 -120.882 -39.765 1.00 9.44 89 GLN B N 1
ATOM 1500 C CA . GLN B 1 90 ? 2.146 -121.712 -40.441 1.00 10.38 89 GLN B CA 1
ATOM 1501 C C . GLN B 1 90 ? 2.509 -123.187 -40.300 1.00 10.84 89 GLN B C 1
ATOM 1502 O O . GLN B 1 90 ? 3.670 -123.547 -40.379 1.00 11.38 89 GLN B O 1
ATOM 1508 N N . SER B 1 91 ? 1.513 -124.037 -40.069 1.00 10.56 90 SER B N 1
ATOM 1509 C CA . SER B 1 91 ? 1.736 -125.480 -40.021 1.00 11.23 90 SER B CA 1
ATOM 1510 C C . SER B 1 91 ? 0.523 -126.210 -40.598 1.00 11.86 90 SER B C 1
ATOM 1511 O O . SER B 1 91 ? -0.380 -125.561 -41.125 1.00 12.71 90 SER B O 1
ATOM 1514 N N . TYR B 1 92 ? 0.521 -127.544 -40.550 1.00 12.71 91 TYR B N 1
ATOM 1515 C CA . TYR B 1 92 ? -0.563 -128.340 -41.128 1.00 13.88 91 TYR B CA 1
ATOM 1516 C C . TYR B 1 92 ? -1.284 -129.151 -40.071 1.00 14.20 91 TYR B C 1
ATOM 1517 O O . TYR B 1 92 ? -0.715 -129.476 -39.018 1.00 14.49 91 TYR B O 1
ATOM 1526 N N . ASP B 1 93 ? -2.537 -129.465 -40.386 1.00 14.54 92 ASP B N 1
ATOM 1527 C CA . ASP B 1 93 ? -3.395 -130.308 -39.580 1.00 15.01 92 ASP B CA 1
ATOM 1528 C C . ASP B 1 93 ? -4.062 -131.343 -40.486 1.00 15.03 92 ASP B C 1
ATOM 1529 O O . ASP B 1 93 ? -5.221 -131.167 -40.906 1.00 15.37 92 ASP B O 1
ATOM 1534 N N . ALA B 1 94 ? -3.326 -132.410 -40.798 1.00 15.27 93 ALA B N 1
ATOM 1535 C CA . ALA B 1 94 ? -3.810 -133.478 -41.688 1.00 15.42 93 ALA B CA 1
ATOM 1536 C C . ALA B 1 94 ? -4.640 -132.949 -42.871 1.00 15.70 93 ALA B C 1
ATOM 1537 O O . ALA B 1 94 ? -5.857 -133.148 -42.932 1.00 15.33 93 ALA B O 1
ATOM 1539 N N . ARG B 1 95 ? -3.969 -132.277 -43.804 1.00 16.01 94 ARG B N 1
ATOM 1540 C CA . ARG B 1 95 ? -4.637 -131.625 -44.921 1.00 15.86 94 ARG B CA 1
ATOM 1541 C C . ARG B 1 95 ? -4.532 -130.109 -44.826 1.00 15.89 94 ARG B C 1
ATOM 1542 O O . ARG B 1 95 ? -3.479 -129.539 -45.156 1.00 16.16 94 ARG B O 1
ATOM 1550 N N . ASN B 1 96 ? -5.597 -129.488 -44.321 1.00 15.59 95 ASN B N 1
ATOM 1551 C CA . ASN B 1 96 ? -5.677 -128.033 -44.102 1.00 15.42 95 ASN B CA 1
ATOM 1552 C C . ASN B 1 96 ? -4.504 -127.393 -43.341 1.00 14.97 95 ASN B C 1
ATOM 1553 O O . ASN B 1 96 ? -3.673 -128.095 -42.755 1.00 15.32 95 ASN B O 1
ATOM 1558 N N . VAL B 1 97 ? -4.449 -126.058 -43.353 1.00 14.33 96 VAL B N 1
ATOM 1559 C CA . VAL B 1 97 ? -3.318 -125.320 -42.768 1.00 13.30 96 VAL B CA 1
ATOM 1560 C C . VAL B 1 97 ? -3.768 -124.166 -41.865 1.00 12.66 96 VAL B C 1
ATOM 1561 O O . VAL B 1 97 ? -4.933 -123.760 -41.906 1.00 12.02 96 VAL B O 1
ATOM 1565 N N . VAL B 1 98 ? -2.835 -123.646 -41.064 1.00 11.40 97 VAL B N 1
ATOM 1566 C CA . VAL B 1 98 ? -3.121 -122.641 -40.041 1.00 11.03 97 VAL B CA 1
ATOM 1567 C C . VAL B 1 98 ? -2.036 -121.562 -39.983 1.00 10.70 97 VAL B C 1
ATOM 1568 O O . VAL B 1 98 ? -0.844 -121.868 -40.091 1.00 9.93 97 VAL B O 1
ATOM 1572 N N . PHE B 1 99 ? -2.454 -120.313 -39.779 1.00 10.37 98 PHE B N 1
ATOM 1573 C CA . PHE B 1 99 ? -1.537 -119.181 -39.649 1.00 10.49 98 PHE B CA 1
ATOM 1574 C C . PHE B 1 99 ? -1.602 -118.489 -38.288 1.00 10.07 98 PHE B C 1
ATOM 1575 O O . PHE B 1 99 ? -2.671 -118.371 -37.693 1.00 9.67 98 PHE B O 1
ATOM 1583 N N . GLY B 1 100 ? -0.450 -118.031 -37.802 1.00 9.65 99 GLY B N 1
ATOM 1584 C CA . GLY B 1 100 ? -0.433 -117.146 -36.649 1.00 8.73 99 GLY B CA 1
ATOM 1585 C C . GLY B 1 100 ? -0.982 -115.765 -36.989 1.00 8.90 99 GLY B C 1
ATOM 1586 O O . GLY B 1 100 ? -1.007 -115.348 -38.155 1.00 8.30 99 GLY B O 1
ATOM 1587 N N . GLY B 1 101 ? -1.417 -115.053 -35.953 1.00 8.13 100 GLY B N 1
ATOM 1588 C CA . GLY B 1 101 ? -1.948 -113.710 -36.085 1.00 8.33 100 GLY B CA 1
ATOM 1589 C C . GLY B 1 101 ? -0.941 -112.670 -36.558 1.00 7.81 100 GLY B C 1
ATOM 1590 O O . GLY B 1 101 ? -1.343 -111.552 -36.907 1.00 8.85 100 GLY B O 1
ATOM 1591 N N . GLY B 1 102 ? 0.346 -113.024 -36.538 1.00 7.76 101 GLY B N 1
ATOM 1592 C CA . GLY B 1 102 ? 1.428 -112.176 -37.025 1.00 7.45 101 GLY B CA 1
ATOM 1593 C C . GLY B 1 102 ? 2.013 -111.299 -35.942 1.00 7.67 101 GLY B C 1
ATOM 1594 O O . GLY B 1 102 ? 1.366 -111.031 -34.914 1.00 7.53 101 GLY B O 1
ATOM 1595 N N . THR B 1 103 ? 3.245 -110.835 -36.180 1.00 7.87 102 THR B N 1
ATOM 1596 C CA . THR B 1 103 ? 3.921 -109.992 -35.209 1.00 8.74 102 THR B CA 1
ATOM 1597 C C . THR B 1 103 ? 4.641 -108.873 -35.925 1.00 8.53 102 THR B C 1
ATOM 1598 O O . THR B 1 103 ? 5.430 -109.138 -36.837 1.00 9.05 102 THR B O 1
ATOM 1602 N N . ARG B 1 104 ? 4.373 -107.631 -35.533 1.00 8.58 103 ARG B N 1
ATOM 1603 C CA . ARG B 1 104 ? 5.123 -106.508 -36.082 1.00 8.73 103 ARG B CA 1
ATOM 1604 C C . ARG B 1 104 ? 6.388 -106.289 -35.297 1.00 8.88 103 ARG B C 1
ATOM 1605 O O . ARG B 1 104 ? 6.366 -105.955 -34.107 1.00 8.89 103 ARG B O 1
ATOM 1613 N N . LEU B 1 105 ? 7.498 -106.489 -35.988 1.00 9.21 104 LEU B N 1
ATOM 1614 C CA . LEU B 1 105 ? 8.778 -106.096 -35.461 1.00 9.57 104 LEU B CA 1
ATOM 1615 C C . LEU B 1 105 ? 9.037 -104.650 -35.868 1.00 9.72 104 LEU B C 1
ATOM 1616 O O . LEU B 1 105 ? 9.103 -104.329 -37.056 1.00 9.40 104 LEU B O 1
ATOM 1621 N N . THR B 1 106 ? 9.147 -103.775 -34.875 1.00 10.20 105 THR B N 1
ATOM 1622 C CA . THR B 1 106 ? 9.577 -102.407 -35.127 1.00 10.91 105 THR B CA 1
ATOM 1623 C C . THR B 1 106 ? 11.015 -102.271 -34.660 1.00 11.24 105 THR B C 1
ATOM 1624 O O . THR B 1 106 ? 11.391 -102.762 -33.593 1.00 11.00 105 THR B O 1
ATOM 1628 N N . VAL B 1 107 ? 11.820 -101.616 -35.482 1.00 11.88 106 VAL B N 1
ATOM 1629 C CA . VAL B 1 107 ? 13.213 -101.380 -35.150 1.00 12.58 106 VAL B CA 1
ATOM 1630 C C . VAL B 1 107 ? 13.363 -99.937 -34.671 1.00 12.78 106 VAL B C 1
ATOM 1631 O O . VAL B 1 107 ? 13.119 -98.987 -35.416 1.00 12.99 106 VAL B O 1
ATOM 1635 N N . LEU B 1 108 ? 13.752 -99.796 -33.406 1.00 13.15 107 LEU B N 1
ATOM 1636 C CA . LEU B 1 108 ? 13.732 -98.515 -32.700 1.00 13.13 107 LEU B CA 1
ATOM 1637 C C . LEU B 1 108 ? 14.896 -97.592 -33.051 1.00 13.32 107 LEU B C 1
ATOM 1638 O O . LEU B 1 108 ? 15.812 -97.983 -33.769 1.00 13.54 107 LEU B O 1
ATOM 1643 N N . GLY B 1 109 ? 14.842 -96.360 -32.543 1.00 13.51 108 GLY B N 1
ATOM 1644 C CA . GLY B 1 109 ? 15.920 -95.399 -32.710 1.00 13.64 108 GLY B CA 1
ATOM 1645 C C . GLY B 1 109 ? 15.809 -94.544 -33.959 1.00 13.76 108 GLY B C 1
ATOM 1646 O O . GLY B 1 109 ? 16.239 -93.392 -33.984 1.00 13.60 108 GLY B O 1
#

Secondary structure (DSSP, 8-state):
---EE--SEEEE-TTS-EEEEEEESSS-GGGS--EEEE----EEEEBTTTBPPTT--TTEEEEEETTTTEEEEEE-S--GGG-EEEEEEEEETTEEEE---EEEEEP-/---EE--SEEEE-TTS-EEEEEEESSS-GGGS--EEEE----EEEEBTTTBPPTT--TTEEEEEEGGGTEEEEEESS--GGG-SEEEEEEESSSSEEEB--EEEEE--

Solvent-accessible surface area: 11053 Å² total; per-residue (Å²): 96,5,56,6,55,8,38,107,74,32,56,46,38,65,60,116,74,6,71,0,45,0,47,14,24,21,49,101,1,63,78,38,126,0,13,0,38,34,96,142,69,64,95,48,4,0,83,77,34,79,79,96,33,120,84,21,52,121,51,3,42,11,55,52,64,193,86,36,5,8,0,18,0,32,0,48,34,2,96,94,122,4,60,8,45,0,52,0,3,1,85,46,88,212,84,89,15,110,5,66,9,0,108,0,58,14,78,137,125,11,126,7,84,20,64,173,79,26,66,47,38,71,59,111,81,4,73,0,44,0,52,17,58,54,48,97,4,64,76,36,118,1,10,0,36,39,86,48,62,70,40,44,4,0,77,76,38,80,80,97,29,86,7,14,24,118,49,4,41,11,54,55,62,195,111,57,39,6,2,16,0,32,0,53,30,5,100,70,36,3,67,9,48,0,46,0,8,0,82,35,86,228,87,78,16,105,6,74,8,2,117,0,57,14,82,139

InterPro domains:
  IPR003599 Immunoglobulin domain subtype [SM00409] (26-117)
  IPR007110 Immunoglobulin-like domain [PS50835] (5-117)
  IPR013106 Immunoglobulin V-set domain [PF07686] (24-113)
  IPR013106 Immunoglobulin V-set domain [SM00406] (36-112)
  IPR013783 Immunoglobulin-like fold [G3DSA:2.60.40.10] (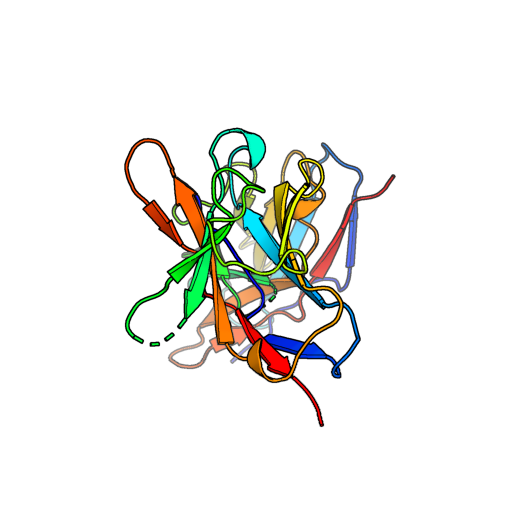10-117)
  IPR036179 Immunoglobulin-like domain superfamily [SSF48726] (22-115)
  IPR050150 Immunoglobulin Variable Light Chain [PTHR23267] (17-112)

CATH classification: 2.60.40.10

Organism: Homo sapiens (NCBI:txid9606)

Nearest PDB structures (foldseek):
  1pew-assembly1_A  TM=1.009E+00  e=6.390E-22  Homo sapiens
  4hqq-assembly1_L  TM=9.975E-01  e=5.551E-19  Homo sapiens
  5d7l-assembly3_D  TM=8.046E-01  e=5.612E-10  Homo sapiens
  5d7k-assembly1_D  TM=8.039E-01  e=4.893E-09  Homo sapiens
  3qdm-assembly1_D  TM=8.162E-01  e=2.482E-08  Homo sapiens

Sequence (216 aa):
NFMLNQPHSVSESPGKTVTISCTRSSGNIASNYVQWYQQSAPITVIYEDNQRPSGVPDRFAGSIDRSSNSASLTISGLKTEDEADYYCQSYDARNVVFGGGTRLTVLGNFMLNQPHSVSESPGKTVTISCTRSSGNIASNYVQWYQQSAPITVIYEDNQRPSGVPDRFAGSIDRSSNSASLTISGLKTEDEADYYCQSYDARNVVFGGGTRLTVLG

Foldseek 3Di:
DWAWEWDAEDEEAAQAKDKIKIAIDDDALVPWWKWKFWAVVTDTQDTRQFDGPPPRDPQWGWHADRVRRMIMIMGGRHDQVRFTWMKMWIDDPPDIHIYPTYGYHHDD/DWAWEWDAEDEDAAQAKDKIKIATGDDALLVWWKWKFWAVPTDTQDTRQFDGDPPHDPQWGWHADRVRSMIMIMGGRDDQVSFTWMWMKIDDVPDMYIYPTYGYHHDD

GO terms:
  GO:0005576 extracellular region (C, TAS)
  GO:0005886 plasma membrane (C, TAS)
  GO:0005515 protein binding (F, IPI)

B-factor: mean 12.53, std 5.95, range [2.11, 44.72]